Protein AF-A0AAW1ME87-F1 (afdb_monomer)

Structure (mmCIF, N/CA/C/O backbone):
data_AF-A0AAW1ME87-F1
#
_entry.id   AF-A0AAW1ME87-F1
#
loop_
_atom_site.group_PDB
_atom_site.id
_atom_site.type_symbol
_atom_site.label_atom_id
_atom_site.label_alt_id
_atom_site.label_comp_id
_atom_site.label_asym_id
_atom_site.label_entity_id
_atom_site.label_seq_id
_atom_site.pdbx_PDB_ins_code
_atom_site.Cartn_x
_atom_site.Cartn_y
_atom_site.Cartn_z
_atom_site.occupancy
_atom_site.B_iso_or_equiv
_atom_site.auth_seq_id
_atom_site.auth_comp_id
_atom_site.auth_asym_id
_atom_site.auth_atom_id
_atom_site.pdbx_PDB_model_num
ATOM 1 N N . MET A 1 1 ? 4.205 -12.247 28.365 1.00 27.19 1 MET A N 1
ATOM 2 C CA . MET A 1 1 ? 3.723 -10.852 28.309 1.00 27.19 1 MET A CA 1
ATOM 3 C C . MET A 1 1 ? 3.487 -10.535 26.846 1.00 27.19 1 MET A C 1
ATOM 5 O O . MET A 1 1 ? 4.443 -10.580 26.086 1.00 27.19 1 MET A O 1
ATOM 9 N N . THR A 1 2 ? 2.238 -10.353 26.420 1.00 34.59 2 THR A N 1
ATOM 10 C CA . THR A 1 2 ? 1.920 -9.947 25.042 1.00 34.59 2 THR A CA 1
ATOM 11 C C . THR A 1 2 ? 2.494 -8.556 24.817 1.00 34.59 2 THR A C 1
ATOM 13 O O . THR A 1 2 ? 2.040 -7.599 25.443 1.00 34.59 2 THR A O 1
ATOM 16 N N . THR A 1 3 ? 3.526 -8.448 23.985 1.00 46.66 3 THR A N 1
ATOM 17 C CA . THR A 1 3 ? 4.029 -7.165 23.497 1.00 46.66 3 THR A CA 1
ATOM 18 C C . THR A 1 3 ? 2.852 -6.401 22.892 1.00 46.66 3 THR A C 1
ATOM 20 O O . THR A 1 3 ? 2.146 -6.917 22.026 1.00 46.66 3 THR A O 1
ATOM 23 N N . GLN A 1 4 ? 2.567 -5.209 23.416 1.00 58.16 4 GLN A N 1
ATOM 24 C CA . GLN A 1 4 ? 1.472 -4.379 22.923 1.00 58.16 4 GLN A CA 1
ATOM 25 C C . GLN A 1 4 ? 1.786 -4.025 21.465 1.00 58.16 4 GLN A C 1
ATOM 27 O O . GLN A 1 4 ? 2.781 -3.355 21.188 1.00 58.16 4 GLN A O 1
ATOM 32 N N . ARG A 1 5 ? 1.001 -4.551 20.522 1.00 79.06 5 ARG A N 1
ATOM 33 C CA . ARG A 1 5 ? 1.222 -4.303 19.095 1.00 79.06 5 ARG A CA 1
ATOM 34 C C . ARG A 1 5 ? 0.774 -2.888 18.743 1.00 79.06 5 ARG A C 1
ATOM 36 O O . ARG A 1 5 ? -0.214 -2.401 19.288 1.00 79.06 5 ARG A O 1
ATOM 43 N N . GLU A 1 6 ? 1.511 -2.240 17.841 1.00 93.69 6 GLU A N 1
ATOM 44 C CA . GLU A 1 6 ? 1.238 -0.864 17.415 1.00 93.69 6 GLU A CA 1
ATOM 45 C C . GLU A 1 6 ? -0.184 -0.734 16.852 1.00 93.69 6 GLU A C 1
ATOM 47 O O . GLU A 1 6 ? -0.642 -1.574 16.069 1.00 93.69 6 GLU A O 1
ATOM 52 N N . ARG A 1 7 ? -0.872 0.340 17.247 1.00 97.69 7 ARG A N 1
ATOM 53 C CA . ARG A 1 7 ? -2.218 0.687 16.792 1.00 97.69 7 ARG A CA 1
ATOM 54 C C . ARG A 1 7 ? -2.229 2.085 16.199 1.00 97.69 7 ARG A C 1
ATOM 56 O O . ARG A 1 7 ? -1.532 2.973 16.679 1.00 97.69 7 ARG A O 1
ATOM 63 N N . THR A 1 8 ? -3.084 2.289 15.208 1.00 98.38 8 THR A N 1
ATOM 64 C CA . THR A 1 8 ? -3.363 3.600 14.621 1.00 98.38 8 THR A CA 1
ATOM 65 C C . THR A 1 8 ? -4.853 3.909 14.677 1.00 98.38 8 THR A C 1
ATOM 67 O O . THR A 1 8 ? -5.692 3.006 14.575 1.00 98.38 8 THR A O 1
ATOM 70 N N . PHE A 1 9 ? -5.184 5.189 14.834 1.00 98.69 9 PHE A N 1
ATOM 71 C CA . PHE A 1 9 ? -6.546 5.678 14.709 1.00 98.69 9 PHE A CA 1
ATOM 72 C C . PHE A 1 9 ? -6.789 6.146 13.275 1.00 98.69 9 PHE A C 1
ATOM 74 O O . PHE A 1 9 ? -6.066 6.993 12.751 1.00 98.69 9 PHE A O 1
ATOM 81 N N . ILE A 1 10 ? -7.828 5.601 12.645 1.00 98.75 10 ILE A N 1
ATOM 82 C CA . ILE A 1 10 ? -8.286 5.987 11.307 1.00 98.75 10 ILE A CA 1
ATOM 83 C C . ILE A 1 10 ? -9.737 6.427 11.421 1.00 98.75 10 ILE A C 1
ATOM 85 O O . ILE A 1 10 ? -10.530 5.771 12.086 1.00 98.75 10 ILE A O 1
ATOM 89 N N . MET A 1 11 ? -10.118 7.508 10.750 1.00 98.75 11 MET A N 1
ATOM 90 C CA . MET A 1 11 ? -11.504 7.969 10.765 1.00 98.75 11 MET A CA 1
ATOM 91 C C . MET A 1 11 ? -11.970 8.363 9.372 1.00 98.75 11 MET A C 1
ATOM 93 O O . MET A 1 11 ? -11.397 9.261 8.752 1.00 98.75 11 MET A O 1
ATOM 97 N N . VAL A 1 12 ? -13.044 7.727 8.900 1.00 98.75 12 VAL A N 1
ATOM 98 C CA . VAL A 1 12 ? -13.765 8.196 7.711 1.00 98.75 12 VAL A CA 1
ATOM 99 C C . VAL A 1 12 ? -14.536 9.454 8.093 1.00 98.75 12 VAL A C 1
ATOM 101 O O . VAL A 1 12 ? -15.347 9.432 9.019 1.00 98.75 12 VAL A O 1
ATOM 104 N N . LYS A 1 13 ? -14.245 10.553 7.400 1.00 98.62 13 LYS A N 1
ATOM 105 C CA . LYS A 1 13 ? -14.835 11.879 7.619 1.00 98.62 13 LYS A CA 1
ATOM 106 C C . LYS A 1 13 ? -16.254 11.960 7.027 1.00 98.62 13 LYS A C 1
ATOM 108 O O . LYS A 1 13 ? -16.627 11.074 6.251 1.00 98.62 13 LYS A O 1
ATOM 113 N N . PRO A 1 14 ? -17.039 13.016 7.328 1.00 98.75 14 PRO A N 1
ATOM 114 C CA . PRO A 1 14 ? -18.424 13.108 6.862 1.00 98.75 14 PRO A CA 1
ATOM 115 C C . PRO A 1 14 ? -18.580 13.005 5.343 1.00 98.75 14 PRO A C 1
ATOM 117 O O . PRO A 1 14 ? -19.479 12.331 4.856 1.00 98.75 14 PRO A O 1
ATOM 120 N N . ASP A 1 15 ? -17.672 13.606 4.575 1.00 98.38 15 ASP A N 1
ATOM 121 C CA . ASP A 1 15 ? -17.637 13.500 3.115 1.00 98.38 15 ASP A CA 1
ATOM 122 C C . ASP A 1 15 ? -17.363 12.073 2.621 1.00 98.38 15 ASP A C 1
ATOM 124 O O . ASP A 1 15 ? -17.982 11.637 1.653 1.00 98.38 15 ASP A O 1
ATOM 128 N N . GLY A 1 16 ? -16.478 11.325 3.284 1.00 98.50 16 GLY A N 1
ATOM 129 C CA . GLY A 1 16 ? -16.225 9.918 2.966 1.00 98.50 16 GLY A CA 1
ATOM 130 C C . GLY A 1 16 ? -17.453 9.037 3.205 1.00 98.50 16 GLY A C 1
ATOM 131 O O . GLY A 1 16 ? -17.767 8.175 2.381 1.00 98.50 16 GLY A O 1
ATOM 132 N N . VAL A 1 17 ? -18.189 9.294 4.290 1.00 98.50 17 VAL A N 1
ATOM 133 C CA . VAL A 1 17 ? -19.441 8.586 4.594 1.00 98.50 17 VAL A CA 1
ATOM 134 C C . VAL A 1 17 ? -20.533 8.934 3.584 1.00 98.50 17 VAL A C 1
ATOM 136 O O . VAL A 1 17 ? -21.120 8.031 2.994 1.00 98.50 17 VAL A O 1
ATOM 139 N N . GLN A 1 18 ? -20.774 10.224 3.336 1.00 97.94 18 GLN A N 1
ATOM 140 C CA . GLN A 1 18 ? -21.803 10.701 2.400 1.00 97.94 18 GLN A CA 1
ATOM 141 C C . GLN A 1 18 ? -21.585 10.191 0.968 1.00 97.94 18 GLN A C 1
ATOM 143 O O . GLN A 1 18 ? -22.534 10.027 0.208 1.00 97.94 18 GLN A O 1
ATOM 148 N N . ARG A 1 19 ? -20.332 9.907 0.599 1.00 98.19 19 ARG A N 1
ATOM 149 C CA . ARG A 1 19 ? -19.962 9.342 -0.706 1.00 98.19 19 ARG A CA 1
ATOM 150 C C . ARG A 1 19 ? -19.992 7.812 -0.760 1.00 98.19 19 ARG A C 1
ATOM 152 O O . ARG A 1 19 ? -19.638 7.250 -1.790 1.00 98.19 19 ARG A O 1
ATOM 159 N N . GLY A 1 20 ? -20.369 7.133 0.324 1.00 97.81 20 GLY A N 1
ATOM 160 C CA . GLY A 1 20 ? -20.443 5.670 0.370 1.00 97.81 20 GLY A CA 1
ATOM 161 C C . GLY A 1 20 ? -19.081 4.964 0.371 1.00 97.81 20 GLY A C 1
ATOM 162 O O . GLY A 1 20 ? -18.993 3.812 -0.037 1.00 97.81 20 GLY A O 1
ATOM 163 N N . LEU A 1 21 ? -18.009 5.625 0.828 1.00 98.31 21 LEU A N 1
ATOM 164 C CA . LEU A 1 21 ? -16.631 5.112 0.733 1.00 98.31 21 LEU A CA 1
ATOM 165 C C . LEU A 1 21 ? -16.153 4.346 1.977 1.00 98.31 21 LEU A C 1
ATOM 167 O O . LEU A 1 21 ? -14.986 3.969 2.059 1.00 98.31 21 LEU A O 1
ATOM 171 N N . VAL A 1 22 ? -17.034 4.098 2.951 1.00 98.69 22 VAL A N 1
ATOM 172 C CA . VAL A 1 22 ? -16.683 3.410 4.208 1.00 98.69 22 VAL A CA 1
ATOM 173 C C . VAL A 1 22 ? -16.121 2.013 3.940 1.00 98.69 22 VAL A C 1
ATOM 175 O O . VAL A 1 22 ? -15.030 1.693 4.409 1.00 98.69 22 VAL A O 1
ATOM 178 N N . GLY A 1 23 ? -16.837 1.205 3.153 1.00 97.88 23 GLY A N 1
ATOM 179 C CA . GLY A 1 23 ? -16.414 -0.157 2.823 1.00 97.88 23 GLY A CA 1
ATOM 180 C C . GLY A 1 23 ? -15.105 -0.191 2.035 1.00 97.88 23 GLY A C 1
ATOM 181 O O . GLY A 1 23 ? -14.251 -1.025 2.315 1.00 97.88 23 GLY A O 1
ATOM 182 N N . GLU A 1 24 ? -14.908 0.756 1.113 1.00 97.00 24 GLU A N 1
ATOM 183 C CA . GLU A 1 24 ? -13.670 0.855 0.334 1.00 97.00 24 GLU A CA 1
ATOM 184 C C . GLU A 1 24 ? -12.471 1.172 1.233 1.00 97.00 24 GLU A C 1
ATOM 186 O O . GLU A 1 24 ? -11.442 0.513 1.131 1.00 97.00 24 GLU A O 1
ATOM 191 N N . ILE A 1 25 ? -12.607 2.118 2.169 1.00 98.00 25 ILE A N 1
ATOM 192 C CA . ILE A 1 25 ? -11.527 2.456 3.107 1.00 98.00 25 ILE A CA 1
ATOM 193 C C . ILE A 1 25 ? -11.208 1.267 4.020 1.00 98.00 25 ILE A C 1
ATOM 195 O O . ILE A 1 25 ? -10.037 0.925 4.160 1.00 98.00 25 ILE A O 1
ATOM 199 N N . ILE A 1 26 ? -12.220 0.610 4.599 1.00 98.56 26 ILE A N 1
ATOM 200 C CA . ILE A 1 26 ? -12.025 -0.586 5.439 1.00 98.56 26 ILE A CA 1
ATOM 201 C C . ILE A 1 26 ? -11.283 -1.670 4.652 1.00 98.56 26 ILE A C 1
ATOM 203 O O . ILE A 1 26 ? -10.256 -2.171 5.112 1.00 98.56 26 ILE A O 1
ATOM 207 N N . LYS A 1 27 ? -11.737 -1.953 3.426 1.00 96.56 27 LYS A N 1
ATOM 208 C CA . LYS A 1 27 ? -11.145 -2.955 2.539 1.00 96.56 27 LYS A CA 1
ATOM 209 C C . LYS A 1 27 ? -9.647 -2.734 2.329 1.00 96.56 27 LYS A C 1
ATOM 211 O O . LYS A 1 27 ? -8.898 -3.706 2.386 1.00 96.56 27 LYS A O 1
ATOM 216 N N . ARG A 1 28 ? -9.179 -1.489 2.141 1.00 92.31 28 ARG A N 1
ATOM 217 C CA . ARG A 1 28 ? -7.737 -1.200 1.976 1.00 92.31 28 ARG A CA 1
ATOM 218 C C . ARG A 1 28 ? -6.923 -1.699 3.174 1.00 92.31 28 ARG A C 1
ATOM 220 O O . ARG A 1 28 ? -5.874 -2.312 2.984 1.00 92.31 28 ARG A O 1
ATOM 227 N N . PHE A 1 29 ? -7.392 -1.452 4.398 1.00 96.00 29 PHE A N 1
ATOM 228 C CA . PHE A 1 29 ? -6.698 -1.863 5.624 1.00 96.00 29 PHE A CA 1
ATOM 229 C C . PHE A 1 29 ? -6.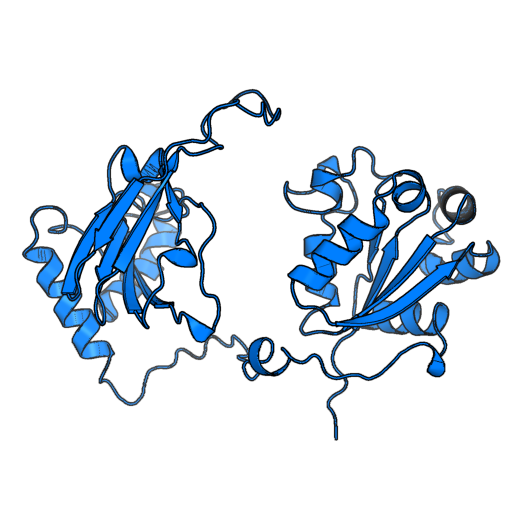808 -3.374 5.876 1.00 96.00 29 PHE A C 1
ATOM 231 O O . PHE A 1 29 ? -5.803 -4.000 6.222 1.00 96.00 29 PHE A O 1
ATOM 238 N N . GLU A 1 30 ? -7.975 -3.980 5.630 1.00 93.19 30 GLU A N 1
ATOM 239 C CA . GLU A 1 30 ? -8.161 -5.434 5.755 1.00 93.19 30 GLU A CA 1
ATOM 240 C C . GLU A 1 30 ? -7.286 -6.213 4.770 1.00 93.19 30 GLU A C 1
ATOM 242 O O . GLU A 1 30 ? -6.582 -7.140 5.174 1.00 93.19 30 GLU A O 1
ATOM 247 N N . GLN A 1 31 ? -7.281 -5.814 3.492 1.00 89.06 31 GLN A N 1
ATOM 248 C CA . GLN A 1 31 ? -6.478 -6.457 2.448 1.00 89.06 31 GLN A CA 1
ATOM 249 C C . GLN A 1 31 ? -4.978 -6.295 2.693 1.00 89.06 31 GLN A C 1
ATOM 251 O O . GLN A 1 31 ? -4.211 -7.207 2.390 1.00 89.06 31 GLN A O 1
ATOM 256 N N . LYS A 1 32 ? -4.551 -5.178 3.301 1.00 86.31 32 LYS A N 1
ATOM 257 C CA . LYS A 1 32 ? -3.158 -5.005 3.735 1.00 86.31 32 LYS A CA 1
ATOM 258 C C . LYS A 1 32 ? -2.763 -5.990 4.839 1.00 86.31 32 LYS A C 1
ATOM 260 O O . LYS A 1 32 ? -1.581 -6.266 5.017 1.00 86.31 32 LYS A O 1
ATOM 265 N N . GLY A 1 33 ? -3.743 -6.519 5.570 1.00 86.56 33 GLY A N 1
ATOM 266 C CA . GLY A 1 33 ? -3.551 -7.483 6.643 1.00 86.56 33 GLY A CA 1
ATOM 267 C C . GLY A 1 33 ? -3.633 -6.889 8.048 1.00 86.56 33 GLY A C 1
ATOM 268 O O . GLY A 1 33 ? -3.440 -7.638 9.010 1.00 86.56 33 GLY A O 1
ATOM 269 N N . PHE A 1 34 ? -3.964 -5.602 8.194 1.00 92.31 34 PHE A N 1
ATOM 270 C CA . PHE A 1 34 ? -4.185 -5.004 9.510 1.00 92.31 34 PHE A CA 1
ATOM 271 C C . PHE A 1 34 ? -5.384 -5.632 10.220 1.00 92.31 34 PHE A C 1
ATOM 273 O O . PHE A 1 34 ? -6.317 -6.143 9.598 1.00 92.31 34 PHE A O 1
ATOM 280 N N . LYS A 1 35 ? -5.340 -5.616 11.550 1.00 94.50 35 LYS A N 1
ATOM 281 C CA . LYS A 1 35 ? -6.388 -6.165 12.405 1.00 94.50 35 LYS A CA 1
ATOM 282 C C . LYS A 1 35 ? -7.302 -5.043 12.884 1.00 94.50 35 LYS A C 1
ATOM 284 O O . LYS A 1 35 ? -6.846 -4.153 13.595 1.00 94.50 35 LYS A O 1
ATOM 289 N N . LEU A 1 36 ? -8.583 -5.095 12.529 1.00 97.56 36 LEU A N 1
ATOM 290 C CA . LEU A 1 36 ? -9.581 -4.178 13.076 1.00 97.56 36 LEU A CA 1
ATOM 291 C C . LEU A 1 36 ? -9.868 -4.560 14.533 1.00 97.56 36 LEU A C 1
ATOM 293 O O . LEU A 1 36 ? -10.299 -5.682 14.799 1.00 97.56 36 LEU A O 1
ATOM 297 N N . VAL A 1 37 ? -9.613 -3.652 15.474 1.00 97.81 37 VAL A N 1
ATOM 298 C CA . VAL A 1 37 ? -9.810 -3.906 16.917 1.00 97.81 37 VAL A CA 1
ATOM 299 C C . VAL A 1 37 ? -10.876 -3.016 17.549 1.00 97.81 37 VAL A C 1
ATOM 301 O O . VAL A 1 37 ? -11.342 -3.326 18.639 1.00 97.81 37 VAL A O 1
ATOM 304 N N . ALA A 1 38 ? -11.299 -1.949 16.872 1.00 98.44 38 ALA A N 1
ATOM 305 C CA . ALA A 1 38 ? -12.477 -1.169 17.243 1.00 98.44 38 ALA A CA 1
ATOM 306 C C . ALA A 1 38 ? -13.048 -0.451 16.016 1.00 98.44 38 ALA A C 1
ATOM 308 O O . ALA A 1 38 ? -12.297 -0.014 15.141 1.00 98.44 38 ALA A O 1
ATOM 309 N N . LEU A 1 39 ? -14.369 -0.304 15.966 1.00 98.44 39 LEU A N 1
ATOM 310 C CA . LEU A 1 39 ? -15.089 0.457 14.947 1.00 98.44 39 LEU A CA 1
ATOM 311 C C . LEU A 1 39 ? -16.399 0.962 15.544 1.00 98.44 39 LEU A C 1
ATOM 313 O O . LEU A 1 39 ? -17.076 0.223 16.256 1.00 98.44 39 LEU A O 1
ATOM 317 N N . LYS A 1 40 ? -16.788 2.196 15.220 1.00 98.19 40 LYS A N 1
ATOM 318 C CA . LYS A 1 40 ? -18.150 2.678 15.481 1.00 98.19 40 LYS A CA 1
ATOM 319 C C . LYS A 1 40 ? -18.630 3.650 14.419 1.00 98.19 40 LYS A C 1
ATOM 321 O O . LYS A 1 40 ? -17.832 4.242 13.704 1.00 98.19 40 LYS A O 1
ATOM 326 N N . PHE A 1 41 ? -19.945 3.815 14.332 1.00 98.50 41 PHE A N 1
ATOM 327 C CA . PHE A 1 41 ? -20.591 4.814 13.489 1.00 98.50 41 PHE A CA 1
ATOM 328 C C . PHE A 1 41 ? -21.230 5.862 14.389 1.00 98.50 41 PHE A C 1
ATOM 330 O O . PHE A 1 41 ? -22.119 5.535 15.174 1.00 98.50 41 PHE A O 1
ATOM 337 N N . VAL A 1 42 ? -20.732 7.097 14.344 1.00 97.75 42 VAL A N 1
ATOM 338 C CA . VAL A 1 42 ? -21.125 8.132 15.309 1.00 97.75 42 VAL A CA 1
ATOM 339 C C . VAL A 1 42 ? -21.270 9.486 14.644 1.00 97.75 42 VAL A C 1
ATOM 341 O O . VAL A 1 42 ? -20.535 9.816 13.718 1.00 97.75 42 VAL A O 1
ATOM 344 N N . TRP A 1 43 ? -22.188 10.295 15.161 1.00 98.25 43 TRP A N 1
ATOM 345 C CA . TRP A 1 43 ? -22.250 11.721 14.867 1.00 98.25 43 TRP A CA 1
ATOM 346 C C . TRP A 1 43 ? -21.545 12.475 16.005 1.00 98.25 43 TRP A C 1
ATOM 348 O O . TRP A 1 43 ? -22.069 12.507 17.119 1.00 98.25 43 TRP A O 1
ATOM 358 N N . PRO A 1 44 ? -20.329 13.008 15.791 1.00 97.25 44 PRO A N 1
ATOM 359 C CA . PRO A 1 44 ? -19.516 13.559 16.868 1.00 97.25 44 PRO A CA 1
ATOM 360 C C . PRO A 1 44 ? -20.010 14.950 17.280 1.00 97.25 44 PRO A C 1
ATOM 362 O O . PRO A 1 44 ? -20.435 15.744 16.440 1.00 97.25 44 PRO A O 1
ATOM 365 N N . THR A 1 45 ? -19.911 15.266 18.572 1.00 97.50 45 THR A N 1
ATOM 366 C CA . THR A 1 45 ? -20.178 16.620 19.070 1.00 97.50 45 THR A CA 1
ATOM 367 C C . THR A 1 45 ? -19.030 17.562 18.710 1.00 97.50 45 THR A C 1
ATOM 369 O O . THR A 1 45 ? -17.878 17.141 18.565 1.00 97.50 45 THR A O 1
ATOM 372 N N . GLU A 1 46 ? -19.318 18.861 18.605 1.00 96.81 46 GLU A N 1
ATOM 373 C CA . GLU A 1 46 ? -18.273 19.867 18.373 1.00 96.81 46 GLU A CA 1
ATOM 374 C C . GLU A 1 46 ? -17.229 19.875 19.495 1.00 96.81 46 GLU A C 1
ATOM 376 O O . GLU A 1 46 ? -16.041 19.992 19.216 1.00 96.81 46 GLU A O 1
ATOM 381 N N . GLU A 1 47 ? -17.644 19.653 20.743 1.00 97.25 47 GLU A N 1
ATOM 382 C CA . GLU A 1 47 ? -16.753 19.551 21.906 1.00 97.25 47 GLU A CA 1
ATOM 383 C C . GLU A 1 47 ? -15.725 18.417 21.759 1.00 97.25 47 GLU A C 1
ATOM 385 O O . GLU A 1 47 ? -14.541 18.597 22.056 1.00 97.25 47 GLU A O 1
ATOM 390 N N . LEU A 1 48 ? -16.153 17.244 21.274 1.00 97.38 48 LEU A N 1
ATOM 391 C CA . LEU A 1 48 ? -15.252 16.119 21.014 1.00 97.38 48 LEU A CA 1
ATOM 392 C C . LEU A 1 48 ? -14.265 16.455 19.888 1.00 97.38 48 LEU A C 1
ATOM 394 O O . LEU A 1 48 ? -13.070 16.184 20.003 1.00 97.38 48 LEU A O 1
ATOM 398 N N . LEU A 1 49 ? -14.749 17.089 18.819 1.00 97.75 49 LEU A N 1
ATOM 399 C CA . LEU A 1 49 ? -13.923 17.490 17.678 1.00 97.75 49 LEU A CA 1
ATOM 400 C C . LEU A 1 49 ? -12.922 18.591 18.034 1.00 97.75 49 LEU A C 1
ATOM 402 O O . LEU A 1 49 ? -11.794 18.565 17.547 1.00 97.75 49 LEU A O 1
ATOM 406 N N . GLN A 1 50 ? -13.293 19.525 18.909 1.00 97.38 50 GLN A N 1
ATOM 407 C CA . GLN A 1 50 ? -12.386 20.542 19.435 1.00 97.38 50 GLN A CA 1
ATOM 408 C C . GLN A 1 50 ? -11.248 19.911 20.240 1.00 97.38 50 GLN A C 1
ATOM 410 O O . GLN A 1 50 ? -10.101 20.323 20.085 1.00 97.38 50 GLN A O 1
ATOM 415 N N . LYS A 1 51 ? -11.537 18.879 21.048 1.00 97.38 51 LYS A N 1
ATOM 416 C CA . LYS A 1 51 ? -10.500 18.101 21.748 1.00 97.38 51 LYS A CA 1
ATOM 417 C C . LYS A 1 51 ? -9.612 17.330 20.773 1.00 97.38 51 LYS A C 1
ATOM 419 O O . LYS A 1 51 ? -8.398 17.309 20.952 1.00 97.38 51 LYS A O 1
ATOM 424 N N . HIS A 1 52 ? -10.199 16.728 19.738 1.00 97.06 52 HIS A N 1
ATOM 425 C CA . HIS A 1 52 ? -9.453 15.987 18.721 1.00 97.06 52 HIS A CA 1
ATOM 426 C C . HIS A 1 52 ? -8.504 16.899 17.927 1.00 97.06 52 HIS A C 1
ATOM 428 O O . HIS A 1 52 ? -7.344 16.556 17.737 1.00 97.06 52 HIS A O 1
ATOM 434 N N . TYR A 1 53 ? -8.958 18.093 17.535 1.00 95.38 53 TYR A N 1
ATOM 435 C CA . TYR A 1 53 ? -8.165 19.077 16.791 1.00 95.38 53 TYR A CA 1
ATOM 436 C C . TYR A 1 53 ? -7.533 20.160 17.678 1.00 95.38 53 TYR A C 1
ATOM 438 O O . TYR A 1 53 ? -7.222 21.243 17.181 1.00 95.38 53 TYR A O 1
ATOM 446 N N . ALA A 1 54 ? -7.328 19.902 18.974 1.00 94.88 54 ALA A N 1
ATOM 447 C CA . ALA A 1 54 ? -6.838 20.906 19.924 1.00 94.88 54 ALA A CA 1
ATOM 448 C C . ALA A 1 54 ?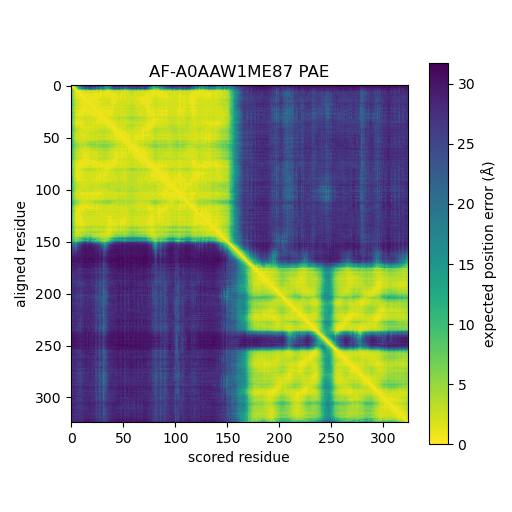 -5.514 21.557 19.478 1.00 94.88 54 ALA A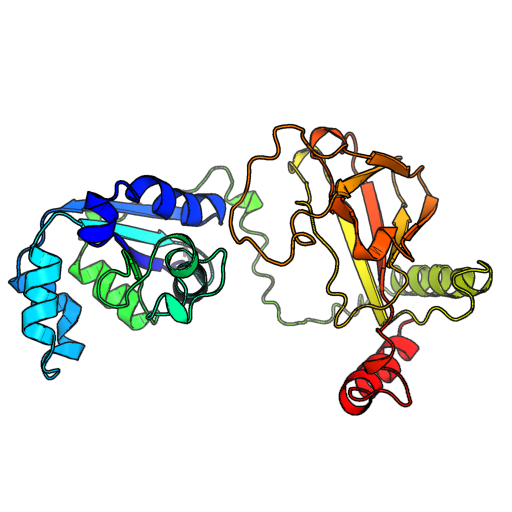 C 1
ATOM 450 O O . ALA A 1 54 ? -5.328 22.766 19.630 1.00 94.88 54 ALA A O 1
ATOM 451 N N . ASP A 1 55 ? -4.646 20.778 18.831 1.00 92.12 55 ASP A N 1
ATOM 452 C CA . ASP A 1 55 ? -3.342 21.220 18.321 1.00 92.12 55 ASP A CA 1
ATOM 453 C C . ASP A 1 55 ? -3.471 22.229 17.151 1.00 92.12 55 ASP A C 1
ATOM 455 O O . ASP A 1 55 ? -2.527 22.945 16.816 1.00 92.12 55 ASP A O 1
ATOM 459 N N . LEU A 1 56 ? -4.663 22.341 16.551 1.00 92.69 56 LEU A N 1
ATOM 460 C CA . LEU A 1 56 ? -5.001 23.281 15.478 1.00 92.69 56 LEU A CA 1
ATOM 461 C C . LEU A 1 56 ? -5.839 24.474 15.959 1.00 92.69 56 LEU A C 1
ATOM 463 O O . LEU A 1 56 ? -6.193 25.315 15.137 1.00 92.69 56 LEU A O 1
ATOM 467 N N . SER A 1 57 ? -6.142 24.581 17.256 1.00 94.06 57 SER A N 1
ATOM 468 C CA . SER A 1 57 ? -7.043 25.602 17.827 1.00 94.06 57 SER A CA 1
ATOM 469 C C . SER A 1 57 ? -6.650 27.052 17.517 1.00 94.06 57 SER A C 1
ATOM 471 O O . SER A 1 57 ? -7.511 27.923 17.429 1.00 94.06 57 SER A O 1
ATOM 473 N N . THR A 1 58 ? -5.361 27.315 17.293 1.00 94.75 58 THR A N 1
ATOM 474 C CA . THR A 1 58 ? -4.829 28.644 16.948 1.00 94.75 58 THR A CA 1
ATOM 475 C C . THR A 1 58 ? -4.897 28.965 15.453 1.00 94.75 58 THR A C 1
ATOM 477 O O . THR A 1 58 ? -4.581 30.082 15.041 1.00 94.75 58 THR A O 1
ATOM 480 N N . LYS A 1 59 ? -5.276 28.001 14.604 1.00 94.88 59 LYS A N 1
ATOM 481 C CA . LYS A 1 59 ? -5.319 28.179 13.150 1.00 94.88 59 LYS A CA 1
ATOM 482 C C . LYS A 1 59 ? -6.627 28.855 12.722 1.00 94.88 59 LYS A C 1
ATOM 484 O O . LYS A 1 59 ? -7.695 28.474 13.196 1.00 94.88 59 LYS A O 1
ATOM 489 N N . PRO A 1 60 ? -6.593 29.780 11.743 1.00 94.69 60 PRO A N 1
ATOM 490 C CA . PRO A 1 60 ? -7.779 30.539 11.327 1.00 94.69 60 PRO A CA 1
ATOM 491 C C . PRO A 1 60 ? -8.898 29.658 10.747 1.00 94.69 60 PRO A C 1
ATOM 493 O O . PRO A 1 60 ? -10.067 30.025 10.794 1.00 94.69 60 PRO A O 1
ATOM 496 N N . PHE A 1 61 ? -8.559 28.477 10.222 1.00 92.75 61 PHE A N 1
ATOM 497 C CA . PHE A 1 61 ? -9.523 27.526 9.668 1.00 92.75 61 PHE A CA 1
ATOM 498 C C . PHE A 1 61 ? -10.153 26.589 10.714 1.00 92.75 61 PHE A C 1
ATOM 500 O O . PHE A 1 61 ? -11.038 25.811 10.360 1.00 92.75 61 PHE A O 1
ATOM 507 N N . PHE A 1 62 ? -9.727 26.632 11.982 1.00 95.81 62 PHE A N 1
ATOM 508 C CA . PHE A 1 62 ? -10.193 25.711 13.025 1.00 95.81 62 PHE A CA 1
ATOM 509 C C . PHE A 1 62 ? -11.718 25.720 13.238 1.00 95.81 62 PHE A C 1
ATOM 511 O O . PHE A 1 62 ? -12.306 24.636 13.219 1.00 95.81 62 PHE A O 1
ATOM 518 N N . PRO A 1 63 ? -12.407 26.880 13.328 1.00 96.06 63 PRO A N 1
ATOM 519 C CA . PRO A 1 63 ? -13.868 26.893 13.450 1.00 96.06 63 PRO A CA 1
ATOM 520 C C . PRO A 1 63 ? -14.564 26.224 12.257 1.00 96.06 63 PRO A C 1
ATOM 522 O O . PRO A 1 63 ? -15.531 25.482 12.422 1.00 96.06 63 PRO A O 1
ATOM 525 N N . GLY A 1 64 ? -14.036 26.439 11.047 1.00 96.00 64 GLY A N 1
ATOM 526 C CA . GLY A 1 64 ? -14.541 25.808 9.828 1.00 96.00 64 GLY A CA 1
ATOM 527 C C . GLY A 1 64 ? -14.318 24.296 9.809 1.00 96.00 64 GLY A C 1
ATOM 528 O O . GLY A 1 64 ? -15.202 23.561 9.376 1.00 96.00 64 GLY A O 1
ATOM 529 N N . LEU A 1 65 ? -13.174 23.826 10.316 1.00 95.31 65 LEU A N 1
ATOM 530 C CA . LEU A 1 65 ? -12.852 22.403 10.435 1.00 95.31 65 LEU A CA 1
ATOM 531 C C . LEU A 1 65 ? -13.797 21.686 11.405 1.00 95.31 65 LEU A C 1
ATOM 533 O O . LEU A 1 65 ? -14.324 20.632 11.056 1.00 95.31 65 LEU A O 1
ATOM 537 N N . VAL A 1 66 ? -14.038 22.261 12.588 1.00 97.38 66 VAL A N 1
ATOM 538 C CA . VAL A 1 66 ? -14.954 21.683 13.585 1.00 97.38 66 VAL A CA 1
ATOM 539 C C . VAL A 1 66 ? -16.371 21.613 13.022 1.00 97.38 66 VAL A C 1
ATOM 541 O O . VAL A 1 66 ? -16.952 20.532 13.005 1.00 97.38 66 VAL A O 1
ATOM 544 N N . LYS A 1 67 ? -16.876 22.719 12.458 1.00 96.69 67 LYS A N 1
ATOM 545 C CA . LYS A 1 67 ? -18.207 22.774 11.832 1.00 96.69 67 LYS A CA 1
ATOM 546 C C . LYS A 1 67 ? -18.356 21.785 10.674 1.00 96.69 67 LYS A C 1
ATOM 548 O O . LYS A 1 67 ? -19.410 21.195 10.464 1.00 96.69 67 LYS A O 1
ATOM 553 N N . TYR A 1 68 ? -17.301 21.617 9.884 1.00 97.19 68 TYR A N 1
ATOM 554 C CA . TYR A 1 68 ? -17.278 20.637 8.809 1.00 97.19 68 TYR A CA 1
ATOM 555 C C . TYR A 1 68 ? -17.354 19.206 9.352 1.00 97.19 68 TYR A C 1
ATOM 557 O O . TYR A 1 68 ? -18.161 18.408 8.881 1.00 97.19 68 TYR A O 1
ATOM 565 N N . MET A 1 69 ? -16.545 18.880 10.355 1.00 97.81 69 MET A N 1
ATOM 566 C CA . MET A 1 69 ? -16.494 17.537 10.926 1.00 97.81 69 MET A CA 1
ATOM 567 C C . MET A 1 69 ? -17.748 17.181 11.737 1.00 97.81 69 MET A C 1
ATOM 569 O O . MET A 1 69 ? -18.072 16.001 11.832 1.00 97.81 69 MET A O 1
ATOM 573 N N . SER A 1 70 ? -18.480 18.172 12.262 1.00 97.25 70 SER A N 1
ATOM 574 C CA . SER A 1 70 ? -19.785 17.988 12.917 1.00 97.25 70 SER A CA 1
ATOM 575 C C . SER A 1 70 ? -20.969 17.966 11.939 1.00 97.25 70 SER A C 1
ATOM 577 O O . SER A 1 70 ? -22.100 17.716 12.354 1.00 97.25 70 SER A O 1
ATOM 579 N N . SER A 1 71 ? -20.743 18.190 10.637 1.00 97.81 71 SER A N 1
ATOM 580 C CA . SER A 1 71 ? -21.823 18.282 9.637 1.00 97.81 71 SER A CA 1
ATOM 581 C C . SER A 1 71 ? -22.476 16.945 9.264 1.00 97.81 71 SER A C 1
ATOM 583 O O . SER A 1 71 ? -23.498 16.931 8.580 1.00 97.81 71 SER A O 1
ATOM 585 N N . GLY A 1 72 ? -21.909 15.819 9.699 1.00 97.81 72 GLY A N 1
ATOM 586 C CA . GLY A 1 72 ? -22.433 14.493 9.402 1.00 97.81 72 GLY A CA 1
ATOM 587 C C . GLY A 1 72 ? -21.756 13.391 10.217 1.00 97.81 72 GLY A C 1
ATOM 588 O O . GLY A 1 72 ? -20.842 13.667 10.998 1.00 97.81 72 GLY A O 1
ATOM 589 N N . PRO A 1 73 ? -22.194 12.136 10.038 1.00 98.56 73 PRO A N 1
ATOM 590 C CA . PRO A 1 73 ? -21.617 11.002 10.741 1.00 98.56 73 PRO A CA 1
ATOM 591 C C . PRO A 1 73 ? -20.194 10.692 10.263 1.00 98.56 73 PRO A C 1
ATOM 593 O O . PRO A 1 73 ? -19.833 10.930 9.111 1.00 98.56 73 PRO A O 1
ATOM 596 N N . VAL A 1 74 ? -19.403 10.100 11.153 1.00 98.75 74 VAL A N 1
ATOM 597 C CA . VAL A 1 74 ? -18.051 9.600 10.895 1.00 98.75 74 VAL A CA 1
ATOM 598 C C . VAL A 1 74 ? -17.949 8.118 11.247 1.00 98.75 74 VAL A C 1
ATOM 600 O O . VAL A 1 74 ? -18.777 7.577 11.987 1.00 98.75 74 VAL A O 1
ATOM 603 N N . VAL A 1 75 ? -16.893 7.471 10.754 1.00 98.81 75 VAL A N 1
ATOM 604 C CA . VAL A 1 75 ? -16.536 6.094 11.132 1.00 98.81 75 VAL A CA 1
ATOM 605 C C . VAL A 1 75 ? -15.134 6.091 11.739 1.00 98.81 75 VAL A C 1
ATOM 607 O O . VAL A 1 75 ? -14.157 5.945 10.999 1.00 98.81 75 VAL A O 1
ATOM 610 N N . PRO A 1 76 ? -14.996 6.304 13.059 1.00 98.69 76 PRO A N 1
ATOM 611 C CA . PRO A 1 76 ? -13.748 6.086 13.773 1.00 98.69 76 PRO A CA 1
ATOM 612 C C . PRO A 1 76 ? -13.432 4.589 13.837 1.00 98.69 76 PRO A C 1
ATOM 614 O O . PRO A 1 76 ? -14.323 3.760 14.043 1.00 98.69 76 PRO A O 1
ATOM 617 N N . MET A 1 77 ? -12.160 4.248 13.679 1.00 98.81 77 MET A N 1
ATOM 618 C CA . MET A 1 77 ? -11.643 2.884 13.650 1.00 98.81 77 MET A CA 1
ATOM 619 C C . MET A 1 77 ? -10.278 2.819 14.328 1.00 98.81 77 MET A C 1
ATOM 621 O O . MET A 1 77 ? -9.503 3.777 14.286 1.00 98.81 77 MET A O 1
ATOM 625 N N . VAL A 1 78 ? -9.965 1.654 14.888 1.00 98.69 78 VAL A N 1
ATOM 626 C CA . VAL A 1 78 ? -8.636 1.334 15.413 1.00 98.69 78 VAL A CA 1
ATOM 627 C C . VAL A 1 78 ? -8.105 0.109 14.688 1.00 98.69 78 VAL A C 1
ATOM 629 O O . VAL A 1 78 ? -8.714 -0.964 14.728 1.00 98.69 78 VAL A O 1
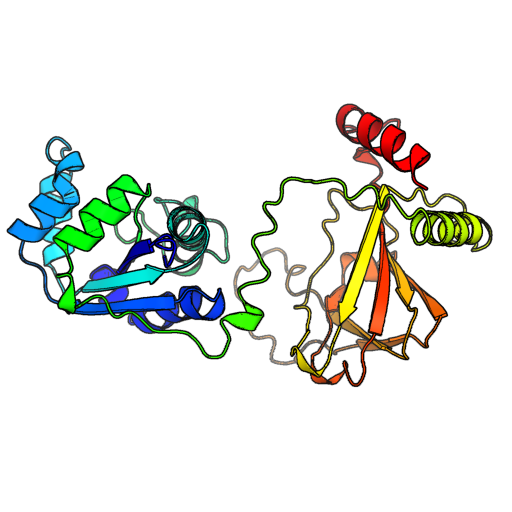ATOM 632 N N . TRP A 1 79 ? -6.957 0.284 14.041 1.00 98.25 79 TRP A N 1
ATOM 633 C CA . TRP A 1 79 ? -6.258 -0.766 13.308 1.00 98.25 79 TRP A CA 1
ATOM 634 C C . TRP A 1 79 ? -4.966 -1.127 14.028 1.00 98.25 79 TRP A C 1
ATOM 636 O O . TRP A 1 79 ? -4.191 -0.247 14.386 1.00 98.25 79 TRP A O 1
ATOM 646 N N . GLU A 1 80 ? -4.736 -2.419 14.234 1.00 96.00 80 GLU A N 1
ATOM 647 C CA . GLU A 1 80 ? -3.556 -2.971 14.896 1.00 96.00 80 GLU A CA 1
ATOM 648 C C . GLU A 1 80 ? -2.667 -3.713 13.889 1.00 96.00 80 GLU A C 1
ATOM 650 O O . GLU A 1 80 ? -3.152 -4.485 13.054 1.00 96.00 80 GLU A O 1
ATOM 655 N N . GLY A 1 81 ? -1.356 -3.502 13.982 1.00 90.94 81 GLY A N 1
ATOM 656 C CA . GLY A 1 81 ? -0.350 -4.220 13.204 1.00 90.94 81 GLY A CA 1
ATOM 657 C C . GLY A 1 81 ? 0.995 -3.500 13.155 1.00 90.94 81 GLY A C 1
ATOM 658 O O . GLY A 1 81 ? 1.127 -2.360 13.597 1.00 90.94 81 GLY A O 1
ATOM 659 N N . LEU A 1 82 ? 2.003 -4.180 12.605 1.00 86.56 82 LEU A N 1
ATOM 660 C CA . LEU A 1 82 ? 3.369 -3.664 12.505 1.00 86.56 82 LEU A CA 1
ATOM 661 C C . LEU A 1 82 ? 3.417 -2.377 11.667 1.00 86.56 82 LEU A C 1
ATOM 663 O O . LEU A 1 82 ? 2.960 -2.376 10.523 1.00 86.56 82 LEU A O 1
ATOM 667 N N . ASN A 1 83 ? 4.005 -1.311 12.223 1.00 89.50 83 ASN A N 1
ATOM 668 C CA . ASN A 1 83 ? 4.111 0.008 11.587 1.00 89.50 83 ASN A CA 1
ATOM 669 C C . ASN A 1 83 ? 2.758 0.562 11.093 1.00 89.50 83 ASN A C 1
ATOM 671 O O . ASN A 1 83 ? 2.712 1.293 10.097 1.00 89.50 83 ASN A O 1
ATOM 675 N N . SER A 1 84 ? 1.647 0.191 11.740 1.00 93.62 84 SER A N 1
ATOM 676 C CA . SER A 1 84 ? 0.294 0.566 11.321 1.00 93.62 84 SER A CA 1
ATOM 677 C C . SER A 1 84 ? 0.095 2.077 11.189 1.00 93.62 84 SER A C 1
ATOM 679 O O . SER A 1 84 ? -0.580 2.504 10.252 1.00 93.62 84 SER A O 1
ATOM 681 N N . VAL A 1 85 ? 0.735 2.901 12.025 1.00 94.81 85 VAL A N 1
ATOM 682 C CA . VAL A 1 85 ? 0.663 4.367 11.927 1.00 94.81 85 VAL A CA 1
ATOM 683 C C . VAL A 1 85 ? 1.320 4.851 10.635 1.00 94.81 85 VAL A C 1
ATOM 685 O O . VAL A 1 85 ? 0.685 5.507 9.802 1.00 94.81 85 VAL A O 1
ATOM 688 N N . LYS A 1 86 ? 2.591 4.488 10.426 1.00 92.25 86 LYS A N 1
ATOM 689 C CA . LYS A 1 86 ? 3.364 4.924 9.254 1.00 92.25 86 LYS A CA 1
ATOM 690 C C . LYS A 1 86 ? 2.758 4.386 7.959 1.00 92.25 86 LYS A C 1
ATOM 692 O O . LYS A 1 86 ? 2.554 5.138 7.008 1.00 92.25 86 LYS A O 1
ATOM 697 N N . THR A 1 87 ? 2.462 3.092 7.907 1.00 88.69 87 THR A N 1
ATOM 698 C CA . THR A 1 87 ? 1.891 2.448 6.721 1.00 88.69 87 THR A CA 1
ATOM 699 C C . THR A 1 87 ? 0.471 2.933 6.452 1.00 88.69 87 THR A C 1
ATOM 701 O O . THR A 1 87 ? 0.142 3.189 5.295 1.00 88.69 87 THR A O 1
ATOM 704 N N . GLY A 1 88 ? -0.340 3.149 7.493 1.00 94.19 88 GLY A N 1
ATOM 705 C CA . GLY A 1 88 ? -1.657 3.768 7.368 1.00 94.19 88 GLY A CA 1
ATOM 706 C C . GLY A 1 88 ? -1.563 5.125 6.674 1.00 94.19 88 GLY A C 1
ATOM 707 O O . GLY A 1 88 ? -2.219 5.337 5.658 1.00 94.19 88 GLY A O 1
ATOM 708 N N . ARG A 1 89 ? -0.664 6.008 7.129 1.00 96.06 89 ARG A N 1
ATOM 709 C CA . ARG A 1 89 ? -0.407 7.319 6.503 1.00 96.06 89 ARG A CA 1
ATOM 710 C C . ARG A 1 89 ? -0.004 7.227 5.032 1.00 96.06 89 ARG A C 1
ATOM 712 O O . ARG A 1 89 ? -0.503 8.016 4.232 1.00 96.06 89 ARG A O 1
ATOM 719 N N . VAL A 1 90 ? 0.860 6.277 4.674 1.00 94.00 90 VAL A N 1
ATOM 720 C CA . VAL A 1 90 ? 1.247 6.036 3.273 1.00 94.00 90 VAL A CA 1
ATOM 721 C C . VAL A 1 90 ? 0.034 5.620 2.440 1.00 94.00 90 VAL A C 1
ATOM 723 O O . VAL A 1 90 ? -0.183 6.172 1.366 1.00 94.00 90 VAL A O 1
ATOM 726 N N . MET A 1 91 ? -0.799 4.710 2.952 1.00 96.81 91 MET A N 1
ATOM 727 C CA . MET A 1 91 ? -2.015 4.261 2.265 1.00 96.81 91 MET A CA 1
ATOM 728 C C . MET A 1 91 ? -3.055 5.374 2.102 1.00 96.81 91 MET A C 1
ATOM 730 O O . MET A 1 91 ? -3.759 5.410 1.092 1.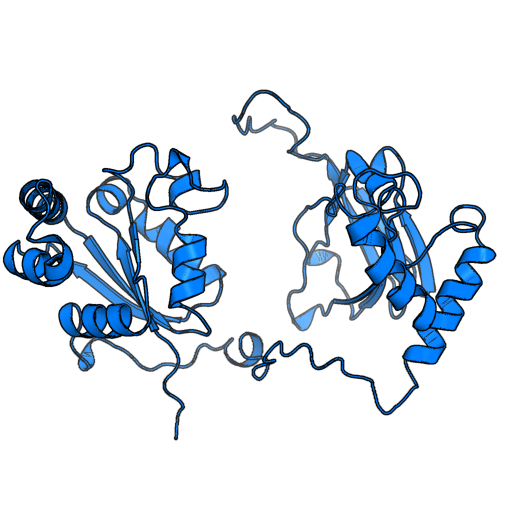00 96.81 91 MET A O 1
ATOM 734 N N . LEU A 1 92 ? -3.157 6.292 3.070 1.00 97.31 92 LEU A N 1
ATOM 735 C CA . LEU A 1 92 ? -4.056 7.440 2.951 1.00 97.31 92 LEU A CA 1
ATOM 736 C C . LEU A 1 92 ? -3.639 8.377 1.808 1.00 97.31 92 LEU A C 1
ATOM 738 O O . LEU A 1 92 ? -4.509 8.950 1.157 1.00 97.31 92 LEU A O 1
ATOM 742 N N . GLY A 1 93 ? -2.336 8.535 1.566 1.00 94.56 93 GLY A N 1
ATOM 743 C CA . GLY A 1 93 ? -1.784 9.536 0.650 1.00 94.56 93 GLY A CA 1
ATOM 744 C C . GLY A 1 93 ? -1.542 10.893 1.320 1.00 94.56 93 GLY A C 1
ATOM 745 O O . GLY A 1 93 ? -1.814 11.092 2.511 1.00 94.56 93 GLY A O 1
ATOM 746 N N . ALA A 1 94 ? -1.013 11.850 0.556 1.00 92.44 94 ALA A N 1
ATOM 747 C CA . ALA A 1 94 ? -0.715 13.198 1.040 1.00 92.44 94 ALA A CA 1
ATOM 748 C C . ALA A 1 94 ? -1.979 13.913 1.557 1.00 92.44 94 ALA A C 1
ATOM 750 O O . ALA A 1 94 ? -3.106 13.566 1.214 1.00 92.44 94 ALA A O 1
ATOM 751 N N . THR A 1 95 ? -1.824 14.915 2.430 1.00 92.50 95 THR A N 1
ATOM 752 C CA . THR A 1 95 ? -2.981 15.661 2.970 1.00 92.50 95 THR A CA 1
ATOM 753 C C . THR A 1 95 ? -3.766 16.363 1.863 1.00 92.50 95 THR A C 1
ATOM 755 O O . THR A 1 95 ? -5.000 16.373 1.904 1.00 92.50 95 THR A O 1
ATOM 758 N N . ASN A 1 96 ? -3.050 16.915 0.883 1.00 94.00 96 ASN A N 1
ATOM 759 C CA . ASN A 1 96 ? -3.610 17.453 -0.345 1.00 94.00 96 ASN A CA 1
ATOM 760 C C . ASN A 1 96 ? -3.749 16.323 -1.386 1.00 94.00 96 ASN A C 1
ATOM 762 O O . ASN A 1 96 ? -2.738 15.723 -1.758 1.00 94.00 96 ASN A O 1
ATOM 766 N N . PRO A 1 97 ? -4.967 16.018 -1.865 1.00 91.38 97 PRO A N 1
ATOM 767 C CA . PRO A 1 97 ? -5.184 14.978 -2.869 1.00 91.38 97 PRO A CA 1
ATOM 768 C C . PRO A 1 97 ? -4.385 15.173 -4.158 1.00 91.38 97 PRO A C 1
ATOM 770 O O . PRO A 1 97 ? -3.910 14.192 -4.713 1.00 91.38 97 PRO A O 1
ATOM 773 N N . ALA A 1 98 ? -4.165 16.421 -4.587 1.00 89.94 98 ALA A N 1
ATOM 774 C CA . ALA A 1 98 ? -3.384 16.717 -5.791 1.00 89.94 98 ALA A CA 1
ATOM 775 C C . ALA A 1 98 ? -1.916 16.258 -5.697 1.00 89.94 98 ALA A C 1
ATOM 777 O O . ALA A 1 98 ? -1.297 15.982 -6.718 1.00 89.94 98 ALA A O 1
ATOM 778 N N . ASP A 1 99 ? -1.388 16.135 -4.475 1.00 92.19 99 ASP A N 1
ATOM 779 C CA . ASP A 1 99 ? -0.026 15.666 -4.202 1.00 92.19 99 ASP A CA 1
ATOM 780 C C . ASP A 1 99 ? 0.005 14.168 -3.834 1.00 92.19 99 ASP A C 1
ATOM 782 O O . ASP A 1 99 ? 1.034 13.634 -3.416 1.00 92.19 99 ASP A O 1
ATOM 786 N N . SER A 1 100 ? -1.138 13.479 -3.907 1.00 80.19 100 SER A N 1
ATOM 787 C CA . SER A 1 100 ? -1.252 12.063 -3.563 1.00 80.19 100 SER A CA 1
ATOM 788 C C . SER A 1 100 ? -0.991 11.185 -4.783 1.00 80.19 100 SER A C 1
ATOM 790 O O . SER A 1 100 ? -1.549 11.408 -5.853 1.00 80.19 100 SER A O 1
ATOM 792 N N . ALA A 1 101 ? -0.170 10.148 -4.615 1.00 81.56 101 ALA A N 1
ATOM 793 C CA . ALA A 1 101 ? 0.093 9.192 -5.683 1.00 81.56 101 ALA A CA 1
ATOM 794 C C . ALA A 1 101 ? -1.165 8.358 -6.018 1.00 81.56 101 ALA A C 1
ATOM 796 O O . ALA A 1 101 ? -1.922 8.012 -5.097 1.00 81.56 101 ALA A O 1
ATOM 797 N N . PRO A 1 102 ? -1.373 7.980 -7.295 1.00 83.12 102 PRO A N 1
ATOM 798 C CA . PRO A 1 102 ? -2.376 6.985 -7.671 1.00 83.12 102 PRO A CA 1
ATOM 799 C C . PRO A 1 102 ? -2.215 5.685 -6.867 1.00 83.12 102 PRO A C 1
ATOM 801 O O . PRO A 1 102 ? -1.094 5.263 -6.579 1.00 83.12 102 PRO A O 1
ATOM 804 N N . GLY A 1 103 ? -3.327 5.064 -6.476 1.00 82.88 103 GLY A N 1
ATOM 805 C CA . GLY A 1 103 ? -3.388 3.891 -5.597 1.00 82.88 103 GLY A CA 1
ATOM 806 C C . GLY A 1 103 ? -3.508 4.221 -4.103 1.00 82.88 103 GLY A C 1
ATOM 807 O O . GLY A 1 103 ? -3.862 3.354 -3.297 1.00 82.88 103 GLY A O 1
ATOM 808 N N . THR A 1 104 ? -3.246 5.470 -3.703 1.00 90.31 104 THR A N 1
ATOM 809 C CA . THR A 1 104 ? -3.548 5.939 -2.341 1.00 90.31 104 THR A CA 1
ATOM 810 C C . THR A 1 104 ? -5.016 6.332 -2.221 1.00 90.31 104 THR A C 1
ATOM 812 O O . THR A 1 104 ? -5.633 6.773 -3.188 1.00 90.31 104 THR A O 1
ATOM 815 N N . ILE A 1 105 ? -5.588 6.236 -1.017 1.00 96.19 105 ILE A N 1
ATOM 816 C CA . ILE A 1 105 ? -7.013 6.530 -0.790 1.00 96.19 105 ILE A CA 1
ATOM 817 C C . ILE A 1 105 ? -7.375 7.941 -1.266 1.00 96.19 105 ILE A C 1
ATOM 819 O O . ILE A 1 105 ? -8.396 8.129 -1.921 1.00 96.19 105 ILE A O 1
ATOM 823 N N . ARG A 1 106 ? -6.546 8.946 -0.967 1.00 97.12 106 ARG A N 1
ATOM 824 C CA . ARG A 1 106 ? -6.806 10.324 -1.401 1.00 97.12 106 ARG A CA 1
ATOM 825 C C . ARG A 1 106 ? -6.490 10.553 -2.874 1.00 97.12 106 ARG A C 1
ATOM 827 O O . ARG A 1 106 ? -7.217 11.322 -3.490 1.00 97.12 106 ARG A O 1
ATOM 834 N N . GLY A 1 107 ? -5.466 9.903 -3.427 1.00 92.19 107 GLY A N 1
ATOM 835 C CA . GLY A 1 107 ? -5.149 10.007 -4.855 1.00 92.19 107 GLY A CA 1
ATOM 836 C C . GLY A 1 107 ? -6.256 9.429 -5.738 1.00 92.19 107 GLY A C 1
ATOM 837 O O . GLY A 1 107 ? -6.611 10.025 -6.747 1.00 92.19 107 GLY A O 1
ATOM 838 N N . ASP A 1 108 ? -6.856 8.315 -5.315 1.00 85.12 108 ASP A N 1
ATOM 839 C CA . ASP A 1 108 ? -7.921 7.646 -6.069 1.00 85.12 108 ASP A CA 1
ATOM 840 C C . ASP A 1 108 ? -9.283 8.325 -5.891 1.00 85.12 108 ASP A C 1
ATOM 842 O O . ASP A 1 108 ? -10.105 8.347 -6.807 1.00 85.12 108 ASP A O 1
ATOM 846 N N . LEU A 1 109 ? -9.567 8.819 -4.680 1.00 92.44 109 LEU A N 1
ATOM 847 C CA . LEU A 1 109 ? -10.933 9.144 -4.275 1.00 92.44 109 LEU A CA 1
ATOM 848 C C . LEU A 1 109 ? -11.142 10.621 -3.946 1.00 92.44 109 LEU A C 1
ATOM 850 O O . LEU A 1 109 ? -12.271 10.984 -3.626 1.00 92.44 109 LEU A O 1
ATOM 854 N N . CYS A 1 110 ? -10.138 11.494 -3.994 1.00 93.00 110 CYS A N 1
ATOM 855 C CA . CYS A 1 110 ? -10.293 12.896 -3.597 1.00 93.00 110 CYS A CA 1
ATOM 856 C C . CYS A 1 110 ? -9.771 13.865 -4.655 1.00 93.00 110 CYS A C 1
ATOM 858 O O . CYS A 1 110 ? -8.897 13.547 -5.446 1.00 93.00 110 CYS A O 1
ATOM 860 N N . ILE A 1 111 ? -10.302 15.090 -4.623 1.00 89.38 111 ILE A N 1
ATOM 861 C CA . ILE A 1 111 ? -9.897 16.170 -5.536 1.00 89.38 111 ILE A CA 1
ATOM 862 C C . ILE A 1 111 ? -9.336 17.356 -4.745 1.00 89.38 111 ILE A C 1
ATOM 864 O O . ILE A 1 111 ? -8.293 17.900 -5.087 1.00 89.38 111 ILE A O 1
ATOM 868 N N . GLN A 1 112 ? -10.005 17.761 -3.660 1.00 91.62 112 GLN A N 1
ATOM 869 C CA . GLN A 1 112 ? -9.665 18.971 -2.906 1.00 91.62 112 GLN A CA 1
ATOM 870 C C . GLN A 1 112 ? -9.246 18.665 -1.466 1.00 91.62 112 GLN A C 1
ATOM 872 O O . GLN A 1 112 ? -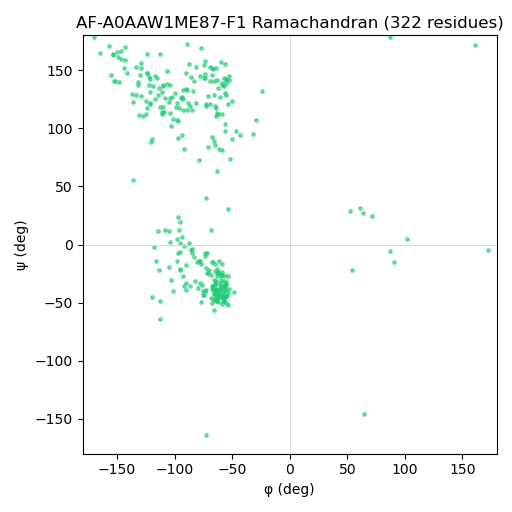9.827 17.805 -0.805 1.00 91.62 112 GLN A O 1
ATOM 877 N N . VAL A 1 113 ? -8.296 19.442 -0.936 1.00 91.56 113 VAL A N 1
ATOM 878 C CA . VAL A 1 113 ? -7.756 19.284 0.431 1.00 91.56 113 VAL A CA 1
ATOM 879 C C . VAL A 1 113 ? -8.823 19.357 1.531 1.00 91.56 113 VAL A C 1
ATOM 881 O O . VAL A 1 113 ? -8.765 18.606 2.502 1.00 91.56 113 VAL A O 1
ATOM 884 N N . GLY A 1 114 ? -9.844 20.204 1.363 1.00 89.31 114 GLY A N 1
ATOM 885 C CA . GLY A 1 114 ? -10.946 20.346 2.322 1.00 89.31 114 GLY A CA 1
ATOM 886 C C . GLY A 1 114 ? -11.951 19.186 2.319 1.00 89.31 114 GLY A C 1
ATOM 887 O O . GLY A 1 114 ? -12.849 19.169 3.160 1.00 89.31 114 GLY A O 1
ATOM 888 N N . ARG A 1 115 ? -11.829 18.246 1.373 1.00 94.69 115 ARG A N 1
ATOM 889 C CA . ARG A 1 115 ? -12.696 17.070 1.182 1.00 94.69 115 ARG A CA 1
ATOM 890 C C . ARG A 1 115 ? -11.844 15.833 0.894 1.00 94.69 115 ARG A C 1
ATOM 892 O O . ARG A 1 115 ? -11.950 15.200 -0.154 1.00 94.69 115 ARG A O 1
ATOM 899 N N . ASN A 1 116 ? -10.918 15.558 1.812 1.00 96.38 116 ASN A N 1
ATOM 900 C CA . ASN A 1 116 ? -9.949 14.473 1.687 1.00 96.38 116 ASN A CA 1
ATOM 901 C C . ASN A 1 116 ? -10.368 13.171 2.397 1.00 96.38 116 ASN A C 1
ATOM 903 O O . ASN A 1 116 ? -9.491 12.352 2.676 1.00 96.38 116 ASN A O 1
ATOM 907 N N . ILE A 1 117 ? -11.670 13.007 2.687 1.00 97.19 117 ILE A N 1
ATOM 908 C CA . ILE A 1 117 ? -12.435 11.813 3.121 1.00 97.19 117 ILE A CA 1
ATOM 909 C C . ILE A 1 117 ? -11.985 11.017 4.350 1.00 97.19 117 ILE A C 1
ATOM 911 O O . ILE A 1 117 ? -12.800 10.305 4.934 1.00 97.19 117 ILE A O 1
ATOM 915 N N . VAL A 1 118 ? -10.724 11.096 4.764 1.00 98.06 118 VAL A N 1
ATOM 916 C CA . VAL A 1 118 ? -10.147 10.206 5.776 1.00 98.06 118 VAL A CA 1
ATOM 917 C C . VAL A 1 118 ? -9.068 10.908 6.598 1.00 98.06 118 VAL A C 1
ATOM 919 O O . VAL A 1 118 ? -8.260 11.693 6.088 1.00 98.06 118 VAL A O 1
ATOM 922 N N . HIS A 1 119 ? -9.068 10.637 7.898 1.00 98.19 119 HIS A N 1
ATOM 923 C CA . HIS A 1 119 ? -8.030 10.998 8.863 1.00 98.19 119 HIS A CA 1
ATOM 924 C C . HIS A 1 119 ? -7.237 9.755 9.267 1.00 98.19 119 HIS A C 1
ATOM 926 O O . HIS A 1 119 ? -7.796 8.661 9.310 1.00 98.19 119 HIS A O 1
ATOM 932 N N . GLY A 1 120 ? -5.960 9.944 9.592 1.00 97.62 120 GLY A N 1
ATOM 933 C CA . GLY A 1 120 ? -5.135 8.921 10.222 1.00 97.62 120 GLY A CA 1
ATOM 934 C C . GLY A 1 120 ? -4.046 9.557 11.071 1.00 97.62 120 GLY A C 1
ATOM 935 O O . GLY A 1 120 ? -3.480 10.575 10.655 1.00 97.62 120 GLY A O 1
ATOM 936 N N . SER A 1 121 ? -3.769 8.959 12.229 1.00 97.38 121 SER A N 1
ATOM 937 C CA . SER A 1 121 ? -2.750 9.435 13.169 1.00 97.38 121 SER A CA 1
ATOM 938 C C . SER A 1 121 ? -1.394 9.619 12.489 1.00 97.38 121 SER A C 1
ATOM 940 O O . SER A 1 121 ? -1.029 8.882 11.572 1.00 97.38 121 SER A O 1
ATOM 942 N N . ASP A 1 122 ? -0.641 10.623 12.922 1.00 93.38 122 ASP A N 1
ATOM 943 C CA . ASP A 1 122 ? 0.647 10.997 12.326 1.00 93.38 122 ASP A CA 1
ATOM 944 C C . ASP A 1 122 ? 1.873 10.442 13.059 1.00 93.38 122 ASP A C 1
ATOM 946 O O . ASP A 1 122 ? 2.971 10.443 12.504 1.00 93.38 122 ASP A O 1
ATOM 950 N N . SER A 1 123 ? 1.674 9.954 14.278 1.00 95.50 123 SER A N 1
ATOM 951 C CA . SER A 1 123 ? 2.691 9.443 15.188 1.00 95.50 123 SER A CA 1
ATOM 952 C C . SER A 1 123 ? 2.052 8.424 16.131 1.00 95.50 123 SER A C 1
ATOM 954 O O . SER A 1 123 ? 0.826 8.341 16.244 1.00 95.50 123 SER A O 1
ATOM 956 N N . VAL A 1 124 ? 2.872 7.606 16.787 1.00 95.19 124 VAL A N 1
ATOM 957 C CA . VAL A 1 124 ? 2.376 6.612 17.752 1.00 95.19 124 VAL A CA 1
ATOM 958 C C . VAL A 1 124 ? 1.776 7.322 18.970 1.00 95.19 124 VAL A C 1
ATOM 960 O O . VAL A 1 124 ? 0.753 6.905 19.510 1.00 95.19 124 VAL A O 1
ATOM 963 N N . GLU A 1 125 ? 2.364 8.448 19.364 1.00 95.94 125 GLU A N 1
ATOM 964 C CA . GLU A 1 125 ? 1.895 9.301 20.449 1.00 95.94 125 GLU A CA 1
ATOM 965 C C . GLU A 1 125 ? 0.516 9.893 20.135 1.00 95.94 125 GLU A C 1
ATOM 967 O O . GLU A 1 125 ? -0.395 9.803 20.967 1.00 95.94 125 GLU A O 1
ATOM 972 N N . SER A 1 126 ? 0.330 10.452 18.930 1.00 95.62 126 SER A N 1
ATOM 973 C CA . SER A 1 126 ? -0.976 10.972 18.515 1.00 95.62 126 SER A CA 1
ATOM 974 C C . SER A 1 126 ? -2.002 9.857 18.356 1.00 95.62 126 SER A C 1
ATOM 976 O O . SER A 1 126 ? -3.132 10.026 18.807 1.00 95.62 126 SER A O 1
ATOM 978 N N . ALA A 1 127 ? -1.610 8.687 17.843 1.00 97.44 127 ALA A N 1
ATOM 979 C CA . ALA A 1 127 ? -2.486 7.524 17.761 1.00 97.44 127 ALA A CA 1
ATOM 980 C C . ALA A 1 127 ? -3.024 7.111 19.132 1.00 97.44 127 ALA A C 1
ATOM 982 O O . ALA A 1 127 ? -4.232 6.968 19.294 1.00 97.44 127 ALA A O 1
ATOM 983 N N . ASN A 1 128 ? -2.164 6.992 20.145 1.00 96.56 128 ASN A N 1
ATOM 984 C CA . ASN A 1 128 ? -2.596 6.644 21.499 1.00 96.56 128 ASN A CA 1
ATOM 985 C C . ASN A 1 128 ? -3.535 7.707 22.099 1.00 96.56 128 ASN A C 1
ATOM 987 O O . ASN A 1 128 ? -4.561 7.361 22.688 1.00 96.56 128 ASN A O 1
ATOM 991 N N . LYS A 1 129 ? -3.228 9.001 21.914 1.00 97.00 129 LYS A N 1
ATOM 992 C CA . LYS A 1 129 ? -4.091 10.120 22.342 1.00 97.00 129 LYS A CA 1
ATOM 993 C C . LYS A 1 129 ? -5.462 10.060 21.662 1.00 97.00 129 LYS A C 1
ATOM 995 O O . LYS A 1 129 ? -6.484 10.223 22.323 1.00 97.00 129 LYS A O 1
ATOM 1000 N N . GLU A 1 130 ? -5.489 9.818 20.354 1.00 98.19 130 GLU A N 1
ATOM 1001 C CA . GLU A 1 130 ? -6.710 9.736 19.554 1.00 98.19 130 GLU A CA 1
ATOM 1002 C C . GLU A 1 130 ? -7.546 8.503 19.916 1.00 98.19 130 GLU A C 1
ATOM 1004 O O . GLU A 1 130 ? -8.744 8.637 20.150 1.00 98.19 130 GLU A O 1
ATOM 1009 N N . ILE A 1 131 ? -6.933 7.322 20.041 1.00 98.31 131 ILE A N 1
ATOM 1010 C CA . ILE A 1 131 ? -7.625 6.089 20.446 1.00 98.31 131 ILE A CA 1
ATOM 1011 C C . ILE A 1 131 ? -8.306 6.291 21.802 1.00 98.31 131 ILE A C 1
ATOM 1013 O O . ILE A 1 131 ? -9.500 6.035 21.909 1.00 98.31 131 ILE A O 1
ATOM 1017 N N . ASN A 1 132 ? -7.588 6.825 22.795 1.00 97.50 132 ASN A N 1
ATOM 1018 C CA . ASN A 1 132 ? -8.129 7.060 24.138 1.00 97.50 132 ASN A CA 1
ATOM 1019 C C . ASN A 1 132 ? -9.200 8.161 24.181 1.00 97.50 132 ASN A C 1
ATOM 1021 O O . ASN A 1 132 ? -10.047 8.167 25.072 1.00 97.50 132 ASN A O 1
ATOM 1025 N N . LEU A 1 133 ? -9.165 9.111 23.242 1.00 97.88 133 LEU A N 1
ATOM 1026 C CA . LEU A 1 133 ? -10.197 10.141 23.119 1.00 97.88 133 LEU A CA 1
ATOM 1027 C C . LEU A 1 133 ? -11.485 9.577 22.508 1.00 97.88 133 LEU A C 1
ATOM 1029 O O . LEU A 1 133 ? -12.581 9.959 22.916 1.00 97.88 133 LEU A O 1
ATOM 1033 N N . TRP A 1 134 ? -11.356 8.706 21.505 1.00 98.31 134 TRP A N 1
ATOM 1034 C CA . TRP A 1 134 ? -12.488 8.215 20.726 1.00 98.31 134 TRP A CA 1
ATOM 1035 C C . TRP A 1 134 ? -13.078 6.912 21.253 1.00 98.31 134 TRP A C 1
ATOM 1037 O O . TRP A 1 134 ? -14.264 6.691 21.031 1.00 98.31 134 TRP A O 1
ATOM 1047 N N . PHE A 1 135 ? -12.315 6.063 21.937 1.00 97.88 135 PHE A N 1
ATOM 1048 C CA . PHE A 1 135 ? -12.746 4.743 22.393 1.00 97.88 135 PHE A CA 1
ATOM 1049 C C . PHE A 1 135 ? -12.396 4.522 23.863 1.00 97.88 135 PHE A C 1
ATOM 1051 O O . PHE A 1 135 ? -11.296 4.825 24.317 1.00 97.88 135 PHE A O 1
ATOM 1058 N N . SER A 1 136 ? -13.333 3.939 24.602 1.00 96.31 136 SER A N 1
ATOM 1059 C CA . SER A 1 136 ? -13.055 3.338 25.904 1.00 96.31 136 SER A CA 1
ATOM 1060 C C . SER A 1 136 ? -12.290 2.024 25.741 1.00 96.31 136 SER A C 1
ATOM 1062 O O . SER A 1 136 ? -12.394 1.352 24.714 1.00 96.31 136 SER A O 1
ATOM 1064 N N . GLU A 1 137 ? -11.578 1.593 26.783 1.00 92.19 137 GLU A N 1
ATOM 1065 C CA . GLU A 1 137 ? -10.831 0.326 26.760 1.00 92.19 137 GLU A CA 1
ATOM 1066 C C . GLU A 1 137 ? -11.716 -0.884 26.416 1.00 92.19 137 GLU A C 1
ATOM 1068 O O . GLU A 1 137 ? -11.264 -1.808 25.748 1.00 92.19 137 GLU A O 1
ATOM 1073 N N . LYS A 1 138 ? -12.998 -0.862 26.815 1.00 94.31 138 LYS A N 1
ATOM 1074 C CA . LYS A 1 138 ? -13.961 -1.941 26.535 1.00 94.31 138 LYS A CA 1
ATOM 1075 C C . LYS A 1 138 ? -14.391 -2.013 25.070 1.00 94.31 138 LYS A C 1
ATOM 1077 O O . LYS A 1 138 ? -14.834 -3.068 24.630 1.00 94.31 138 LYS A O 1
ATOM 1082 N N . GLU A 1 139 ? -14.301 -0.908 24.331 1.00 96.44 139 GLU A N 1
ATOM 1083 C CA . GLU A 1 139 ? -14.617 -0.875 22.898 1.00 96.44 139 GLU A CA 1
ATOM 1084 C C . GLU A 1 139 ? -13.470 -1.440 22.043 1.00 96.44 139 GLU A C 1
ATOM 1086 O O . GLU A 1 139 ? -13.684 -1.737 20.868 1.00 96.44 139 GLU A O 1
ATOM 1091 N N . VAL A 1 140 ? -12.268 -1.602 22.612 1.00 96.19 140 VAL A N 1
ATOM 1092 C CA . VAL A 1 140 ? -11.099 -2.136 21.908 1.00 96.19 140 VAL A CA 1
ATOM 1093 C C . VAL A 1 140 ? -10.932 -3.620 22.217 1.00 96.19 140 VAL A C 1
ATOM 1095 O O . VAL A 1 140 ? -10.518 -4.018 23.304 1.00 96.19 140 VAL A O 1
ATOM 1098 N N . VAL A 1 141 ? -11.238 -4.456 21.232 1.00 94.38 141 VAL A N 1
ATOM 1099 C CA . VAL A 1 141 ? -11.323 -5.907 21.398 1.00 94.38 141 VAL A CA 1
ATOM 1100 C C . VAL A 1 141 ? -10.002 -6.576 21.033 1.00 94.38 141 VAL A C 1
ATOM 1102 O O . VAL A 1 141 ? -9.475 -6.419 19.930 1.00 94.38 141 VAL A O 1
ATOM 1105 N N . GLY A 1 142 ? -9.478 -7.382 21.956 1.00 90.75 142 GLY A N 1
ATOM 1106 C CA . GLY A 1 142 ? -8.368 -8.290 21.690 1.00 90.75 142 GLY A CA 1
ATOM 1107 C C . GLY A 1 142 ? -8.859 -9.579 21.035 1.00 90.75 142 GLY A C 1
ATOM 1108 O O . GLY A 1 142 ? -9.670 -10.297 21.612 1.00 90.75 142 GLY A O 1
ATOM 1109 N N . TRP A 1 143 ? -8.351 -9.886 19.844 1.00 92.00 143 TRP A N 1
ATOM 1110 C CA . TRP A 1 143 ? -8.586 -11.157 19.157 1.00 92.00 143 TRP A CA 1
ATOM 1111 C C . TRP A 1 143 ? -7.382 -11.537 18.285 1.00 92.00 143 TRP A C 1
ATOM 1113 O O . TRP A 1 143 ? -6.552 -10.681 17.950 1.00 92.00 143 TRP A O 1
ATOM 1123 N N . THR A 1 144 ? -7.303 -12.819 17.925 1.00 87.19 144 THR A N 1
ATOM 1124 C CA . THR A 1 144 ? -6.263 -13.398 17.064 1.00 87.19 144 THR A CA 1
ATOM 1125 C C . THR A 1 144 ? -6.875 -13.787 15.717 1.00 87.19 144 THR A C 1
ATOM 1127 O O . THR A 1 144 ? -7.772 -14.633 15.677 1.00 87.19 144 THR A O 1
ATOM 1130 N N . PRO A 1 145 ? -6.423 -13.187 14.601 1.00 84.62 145 PRO A N 1
ATOM 1131 C CA . PRO A 1 145 ? -6.832 -13.608 13.270 1.00 84.62 145 PRO A CA 1
ATOM 1132 C C . PRO A 1 145 ? -6.380 -15.035 12.962 1.00 84.62 145 PRO A C 1
ATOM 1134 O O . PRO A 1 145 ? -5.244 -15.400 13.245 1.00 84.62 145 PRO A O 1
ATOM 1137 N N . ALA A 1 146 ? -7.213 -15.823 12.278 1.00 84.75 146 ALA A N 1
ATOM 1138 C CA . ALA A 1 146 ? -6.828 -17.168 11.831 1.00 84.75 146 ALA A CA 1
ATOM 1139 C C . ALA A 1 146 ? -5.590 -17.161 10.912 1.00 84.75 146 ALA A C 1
ATOM 1141 O O . ALA A 1 146 ? -4.874 -18.152 10.814 1.00 84.75 146 ALA A O 1
ATOM 1142 N N . ASN A 1 147 ? -5.325 -16.028 10.252 1.00 75.50 147 ASN A N 1
ATOM 1143 C CA . ASN A 1 147 ? -4.146 -15.824 9.423 1.00 75.50 147 ASN A CA 1
ATOM 1144 C C . ASN A 1 147 ? -2.979 -15.125 10.128 1.00 75.50 147 ASN A C 1
ATOM 1146 O O . ASN A 1 147 ? -2.039 -14.712 9.457 1.00 75.50 147 ASN A O 1
ATOM 1150 N N . GLU A 1 148 ? -3.013 -14.997 11.455 1.00 72.56 148 GLU A N 1
ATOM 1151 C CA . GLU A 1 148 ? -1.926 -14.401 12.234 1.00 72.56 148 GLU A CA 1
ATOM 1152 C C . GLU A 1 148 ? -0.587 -15.095 11.959 1.00 72.56 148 GLU A C 1
ATOM 1154 O O . GLU A 1 148 ? 0.375 -14.407 11.643 1.00 72.56 148 GLU A O 1
ATOM 1159 N N . GLY A 1 149 ? -0.548 -16.432 11.910 1.00 62.81 149 GLY A N 1
ATOM 1160 C CA . GLY A 1 149 ? 0.668 -17.188 11.566 1.00 62.81 149 GLY A CA 1
ATOM 1161 C C . GLY A 1 149 ? 1.162 -17.020 10.118 1.00 62.81 149 GLY A C 1
ATOM 1162 O O . GLY A 1 149 ? 2.299 -17.364 9.821 1.00 62.81 149 GLY A O 1
ATOM 1163 N N . TRP A 1 150 ? 0.334 -16.477 9.217 1.00 63.09 150 TRP A N 1
ATOM 1164 C CA . TRP A 1 150 ? 0.726 -16.134 7.839 1.00 63.09 150 TRP A CA 1
ATOM 1165 C C . TRP A 1 150 ? 1.131 -14.661 7.688 1.00 63.09 150 TRP A C 1
ATOM 1167 O O . TRP A 1 150 ? 1.806 -14.310 6.723 1.00 63.09 150 TRP A O 1
ATOM 1177 N N . LYS A 1 151 ? 0.684 -13.800 8.613 1.00 58.25 151 LYS A N 1
ATOM 1178 C CA . LYS A 1 151 ? 0.969 -12.356 8.664 1.00 58.25 151 LYS A CA 1
ATOM 1179 C C . LYS A 1 151 ? 2.217 -12.055 9.483 1.00 58.25 151 LYS A C 1
ATOM 1181 O O . LYS A 1 151 ? 2.996 -11.178 9.125 1.00 58.25 151 LYS A O 1
ATOM 1186 N N . GLU A 1 152 ? 2.388 -12.784 10.578 1.00 47.16 152 GLU A N 1
ATOM 1187 C CA . GLU A 1 152 ? 3.584 -12.785 11.398 1.00 47.16 152 GLU A CA 1
ATOM 1188 C C . GLU A 1 152 ? 4.512 -13.887 10.896 1.00 47.16 152 GLU A C 1
ATOM 1190 O O . GLU A 1 152 ? 4.630 -14.957 11.486 1.00 47.16 152 GLU A O 1
ATOM 1195 N N . SER A 1 153 ? 5.271 -13.587 9.839 1.00 39.91 153 SER A N 1
ATOM 1196 C CA . SER A 1 153 ? 6.681 -13.934 9.972 1.00 39.91 153 SER A CA 1
ATOM 1197 C C . SER A 1 153 ? 7.145 -13.207 11.231 1.00 39.91 153 SER A C 1
ATOM 1199 O O . SER A 1 153 ? 6.864 -12.009 11.367 1.00 39.91 153 SER A O 1
ATOM 1201 N N . THR A 1 154 ? 7.813 -13.905 12.151 1.00 32.47 154 THR A N 1
ATOM 1202 C CA . THR A 1 154 ? 8.755 -13.299 13.103 1.00 32.47 154 THR A CA 1
ATOM 1203 C C . THR A 1 154 ? 9.270 -11.996 12.525 1.00 32.47 154 THR A C 1
ATOM 1205 O O . THR A 1 154 ? 9.624 -11.995 11.348 1.00 32.47 154 THR A O 1
ATOM 1208 N N . GLN A 1 155 ? 9.267 -10.907 13.301 1.00 29.59 155 GLN A N 1
ATOM 1209 C CA . GLN A 1 155 ? 9.936 -9.672 12.912 1.00 29.59 155 GLN A CA 1
ATOM 1210 C C . GLN A 1 155 ? 11.308 -10.013 12.312 1.00 29.59 155 GLN A C 1
ATOM 1212 O O . GLN A 1 155 ? 12.312 -10.082 13.015 1.00 29.59 155 GLN A O 1
ATOM 1217 N N . TYR A 1 156 ? 11.363 -10.140 10.990 1.00 27.31 156 TYR A N 1
ATOM 1218 C CA . TYR A 1 156 ? 12.451 -9.614 10.224 1.00 27.31 156 TYR A CA 1
ATOM 1219 C C . TYR A 1 156 ? 12.282 -8.121 10.444 1.00 27.31 156 TYR A C 1
ATOM 1221 O O . TYR A 1 156 ? 11.610 -7.403 9.705 1.00 27.31 156 TYR A O 1
ATOM 1229 N N . HIS A 1 157 ? 12.870 -7.656 11.546 1.00 26.31 157 HIS A N 1
ATOM 1230 C CA . HIS A 1 157 ? 13.633 -6.438 11.455 1.00 26.31 157 HIS A CA 1
ATOM 1231 C C . HIS A 1 157 ? 14.494 -6.630 10.210 1.00 26.31 157 HIS A C 1
ATOM 1233 O O . HIS A 1 157 ? 15.501 -7.325 10.247 1.00 26.31 157 HIS A O 1
ATOM 1239 N N . GLY A 1 158 ? 14.038 -6.076 9.091 1.00 27.20 158 GLY A N 1
ATOM 1240 C CA . GLY A 1 158 ? 14.941 -5.576 8.084 1.00 27.20 158 GLY A CA 1
ATOM 1241 C C . GLY A 1 158 ? 15.738 -4.433 8.737 1.00 27.20 158 GLY A C 1
ATOM 1242 O O . GLY A 1 158 ? 15.491 -3.283 8.425 1.00 27.20 158 GLY A O 1
ATOM 1243 N N . ASN A 1 159 ? 16.556 -4.634 9.774 1.00 24.94 159 ASN A N 1
ATOM 1244 C CA . ASN A 1 159 ? 17.932 -5.019 9.533 1.00 24.94 159 ASN A CA 1
ATOM 1245 C C . ASN A 1 159 ? 18.042 -5.809 8.237 1.00 24.94 159 ASN A C 1
ATOM 1247 O O . ASN A 1 159 ? 17.710 -6.988 8.161 1.00 24.94 159 ASN A O 1
ATOM 1251 N N . PHE A 1 160 ? 18.608 -5.166 7.226 1.00 27.75 160 PHE A N 1
ATOM 1252 C CA . PHE A 1 160 ? 19.600 -5.876 6.443 1.00 27.75 160 PHE A CA 1
ATOM 1253 C C . PHE A 1 160 ? 20.638 -6.455 7.428 1.00 27.75 160 PHE A C 1
ATOM 1255 O O . PHE A 1 160 ? 21.757 -5.974 7.535 1.00 27.75 160 PHE A O 1
ATOM 1262 N N . HIS A 1 161 ? 20.290 -7.504 8.172 1.00 25.19 161 HIS A N 1
ATOM 1263 C CA . HIS A 1 161 ? 21.197 -8.603 8.299 1.00 25.19 161 HIS A CA 1
ATOM 1264 C C . HIS A 1 161 ? 21.200 -9.162 6.894 1.00 25.19 161 HIS A C 1
ATOM 1266 O O . HIS A 1 161 ? 20.331 -9.924 6.481 1.00 25.19 161 HIS A O 1
ATOM 1272 N N . LYS A 1 162 ? 22.174 -8.661 6.134 1.00 31.38 162 LYS A N 1
ATOM 1273 C CA . LYS A 1 162 ? 23.007 -9.515 5.316 1.00 31.38 162 LYS A CA 1
ATOM 1274 C C . LYS A 1 162 ? 23.098 -10.836 6.083 1.00 31.38 162 LYS A C 1
ATOM 1276 O O . LYS A 1 162 ? 23.836 -10.930 7.061 1.00 31.38 162 LYS A O 1
ATOM 1281 N N . VAL A 1 163 ? 22.241 -11.796 5.750 1.00 28.19 163 VAL A N 1
ATOM 1282 C CA . VAL A 1 163 ? 22.543 -13.179 6.068 1.00 28.19 163 VAL A CA 1
ATOM 1283 C C . VAL A 1 163 ? 23.668 -13.458 5.089 1.00 28.19 163 VAL A C 1
ATOM 1285 O O . VAL A 1 163 ? 23.446 -13.857 3.951 1.00 28.19 163 VAL A O 1
ATOM 1288 N N . GLU A 1 164 ? 24.885 -13.086 5.493 1.00 34.91 164 GLU A N 1
ATOM 1289 C CA . GLU A 1 164 ? 26.022 -13.916 5.153 1.00 34.91 164 GLU A CA 1
ATOM 1290 C C . GLU A 1 164 ? 25.625 -15.263 5.726 1.00 34.91 164 GLU A C 1
ATOM 1292 O O . GLU A 1 164 ? 25.615 -15.460 6.940 1.00 34.91 164 GLU A O 1
ATOM 1297 N N . ASP A 1 165 ? 25.104 -16.122 4.857 1.00 31.94 165 ASP A N 1
ATOM 1298 C CA . ASP A 1 165 ? 24.929 -17.513 5.199 1.00 31.94 165 ASP A CA 1
ATOM 1299 C C . ASP A 1 165 ? 26.329 -17.992 5.597 1.00 31.94 165 ASP A C 1
ATOM 1301 O O . ASP A 1 165 ? 27.218 -18.138 4.755 1.00 31.94 165 ASP A O 1
ATOM 1305 N N . GLU A 1 166 ? 26.568 -18.142 6.903 1.00 36.47 166 GLU A N 1
ATOM 1306 C CA . GLU A 1 166 ? 27.815 -18.711 7.417 1.00 36.47 166 GLU A CA 1
ATOM 1307 C C . GLU A 1 166 ? 28.009 -20.137 6.865 1.00 36.47 166 GLU A C 1
ATOM 1309 O O . GLU A 1 166 ? 29.134 -20.637 6.804 1.00 36.47 166 GLU A O 1
ATOM 1314 N N . ASN A 1 167 ? 26.939 -20.752 6.340 1.00 36.62 167 ASN A N 1
ATOM 1315 C CA . ASN A 1 167 ? 27.020 -21.877 5.426 1.00 36.62 167 ASN A CA 1
ATOM 1316 C C . ASN A 1 167 ? 26.995 -21.390 3.969 1.00 36.62 167 ASN A C 1
ATOM 1318 O O . ASN A 1 167 ? 25.949 -21.264 3.343 1.00 36.62 167 ASN A O 1
ATOM 1322 N N . LYS A 1 168 ? 28.192 -21.206 3.402 1.00 38.06 168 LYS A N 1
ATOM 1323 C CA . LYS A 1 168 ? 28.543 -20.916 1.990 1.00 38.06 168 LYS A CA 1
ATOM 1324 C C . LYS A 1 168 ? 27.974 -21.881 0.920 1.00 38.06 168 LYS A C 1
ATOM 1326 O O . LYS A 1 168 ? 28.614 -22.135 -0.098 1.00 38.06 168 LYS A O 1
ATOM 1331 N N . THR A 1 169 ? 26.813 -22.484 1.131 1.00 36.94 169 THR A N 1
ATOM 1332 C CA . THR A 1 169 ? 26.247 -23.539 0.285 1.00 36.94 169 THR A CA 1
ATOM 1333 C C . THR A 1 169 ? 25.358 -23.009 -0.840 1.00 36.94 169 THR A C 1
ATOM 1335 O O . THR A 1 169 ? 25.374 -23.588 -1.923 1.00 36.94 169 THR A O 1
ATOM 1338 N N . LEU A 1 170 ? 24.629 -21.901 -0.644 1.00 40.00 170 LEU A N 1
ATOM 1339 C CA . LEU A 1 170 ? 23.866 -21.253 -1.728 1.00 40.00 170 LEU A CA 1
ATOM 1340 C C . LEU A 1 170 ? 24.739 -20.331 -2.595 1.00 40.00 170 LEU A C 1
ATOM 1342 O O . LEU A 1 170 ? 24.524 -20.256 -3.806 1.00 40.00 170 LEU A O 1
ATOM 1346 N N . ASP A 1 171 ? 25.764 -19.722 -1.998 1.00 49.75 171 ASP A N 1
ATOM 1347 C CA . ASP A 1 171 ? 26.695 -18.777 -2.636 1.00 49.75 171 ASP A CA 1
ATOM 1348 C C . ASP A 1 171 ? 27.437 -19.415 -3.830 1.00 49.75 171 ASP A C 1
ATOM 1350 O O . ASP A 1 171 ? 27.441 -18.890 -4.939 1.00 49.75 171 ASP A O 1
ATOM 1354 N N . GLN A 1 172 ? 27.922 -20.653 -3.671 1.00 47.44 172 GLN A N 1
ATOM 1355 C CA . GLN A 1 172 ? 28.610 -21.390 -4.744 1.00 47.44 172 GLN A CA 1
ATOM 1356 C C . GLN A 1 172 ? 27.700 -21.731 -5.938 1.00 47.44 172 GLN A C 1
ATOM 1358 O O . GLN A 1 172 ? 28.161 -21.832 -7.077 1.00 47.44 172 GLN A O 1
ATOM 1363 N N . SER A 1 173 ? 26.400 -21.926 -5.694 1.00 52.34 173 SER A N 1
ATOM 1364 C CA . SER A 1 173 ? 25.439 -22.271 -6.749 1.00 52.34 173 SER A CA 1
ATOM 1365 C C . SER A 1 173 ? 25.029 -21.058 -7.590 1.00 52.34 173 SER A C 1
ATOM 1367 O O . SER A 1 173 ? 24.836 -21.199 -8.798 1.00 52.34 173 SER A O 1
ATOM 1369 N N . ALA A 1 174 ? 24.968 -19.869 -6.977 1.00 55.78 174 ALA A N 1
ATOM 1370 C CA . ALA A 1 174 ? 24.691 -18.608 -7.657 1.00 55.78 174 ALA A CA 1
ATOM 1371 C C . ALA A 1 174 ? 25.831 -18.222 -8.610 1.00 55.78 174 ALA A C 1
ATOM 1373 O O . ALA A 1 174 ? 25.570 -17.938 -9.782 1.00 55.78 174 ALA A O 1
ATOM 1374 N N . THR A 1 175 ? 27.087 -18.313 -8.154 1.00 61.94 175 THR A N 1
ATOM 1375 C CA . THR A 1 175 ? 28.273 -18.097 -9.001 1.00 61.94 175 THR A CA 1
ATOM 1376 C C . THR A 1 175 ? 28.287 -19.070 -10.182 1.00 61.94 175 THR A C 1
ATOM 1378 O O . THR A 1 175 ? 28.427 -18.649 -11.325 1.00 61.94 175 THR A O 1
ATOM 1381 N N . SER A 1 176 ? 28.006 -20.360 -9.955 1.00 71.25 176 SER A N 1
ATOM 1382 C CA . SER A 1 176 ? 27.982 -21.362 -11.035 1.00 71.25 176 SER A CA 1
ATOM 1383 C C . SER A 1 176 ? 26.895 -21.111 -12.095 1.00 71.25 176 SER A C 1
ATOM 1385 O O . SER A 1 176 ? 27.073 -21.458 -13.266 1.00 71.25 176 SER A O 1
ATOM 1387 N N . ILE A 1 177 ? 25.753 -20.525 -11.718 1.00 80.50 177 ILE A N 1
ATOM 1388 C CA . ILE A 1 177 ? 24.703 -20.151 -12.677 1.00 80.50 177 ILE A CA 1
ATOM 1389 C C . ILE A 1 177 ? 25.106 -18.894 -13.458 1.00 80.50 177 ILE A C 1
ATOM 1391 O O . ILE A 1 177 ? 24.963 -18.889 -14.682 1.00 80.50 177 ILE A O 1
ATOM 1395 N N . ASN A 1 178 ? 25.654 -17.874 -12.789 1.00 79.50 178 ASN A N 1
ATOM 1396 C CA . ASN A 1 178 ? 26.147 -16.661 -13.450 1.00 79.50 178 ASN A CA 1
ATOM 1397 C C . ASN A 1 178 ? 27.281 -16.966 -14.436 1.00 79.50 178 ASN A C 1
ATOM 1399 O O . ASN A 1 178 ? 27.244 -16.506 -15.574 1.00 79.50 178 ASN A O 1
ATOM 1403 N N . GLU A 1 179 ? 28.230 -17.830 -14.070 1.00 82.06 179 GLU A N 1
ATOM 1404 C CA . GLU A 1 179 ? 29.283 -18.297 -14.981 1.00 82.06 179 GLU A CA 1
ATOM 1405 C C . GLU A 1 179 ? 28.696 -18.917 -16.256 1.00 82.06 179 GLU A C 1
ATOM 1407 O O . GLU A 1 179 ? 29.185 -18.680 -17.364 1.00 82.06 179 GLU A O 1
ATOM 1412 N N . LYS A 1 180 ? 27.595 -19.669 -16.133 1.00 86.94 180 LYS A N 1
ATOM 1413 C CA . LYS A 1 180 ? 26.906 -20.267 -17.282 1.00 86.94 180 LYS A CA 1
ATOM 1414 C C . LYS A 1 180 ? 26.192 -19.245 -18.157 1.00 86.94 180 LYS A C 1
ATOM 1416 O O . LYS A 1 180 ? 25.981 -19.551 -19.331 1.00 86.94 180 LYS A O 1
ATOM 1421 N N . PHE A 1 181 ? 25.855 -18.052 -17.667 1.00 92.12 181 PHE A N 1
ATOM 1422 C CA . PHE A 1 181 ? 25.269 -17.008 -18.516 1.00 92.12 181 PHE A CA 1
ATOM 1423 C C . PHE A 1 181 ? 26.208 -16.617 -19.655 1.00 92.12 181 PHE A C 1
ATOM 1425 O O . PHE A 1 181 ? 25.745 -16.475 -20.784 1.00 92.12 181 PHE A O 1
ATOM 1432 N N . SER A 1 182 ? 27.524 -16.619 -19.420 1.00 88.19 182 SER A N 1
ATOM 1433 C CA . SER A 1 182 ? 28.522 -16.384 -20.474 1.00 88.19 182 SER A CA 1
ATOM 1434 C C . SER A 1 182 ? 28.451 -17.398 -21.631 1.00 88.19 182 SER A C 1
ATOM 1436 O O . SER A 1 182 ? 28.803 -17.086 -22.768 1.00 88.19 182 SER A O 1
ATOM 1438 N N . SER A 1 183 ? 27.945 -18.612 -21.377 1.00 90.94 183 SER A N 1
ATOM 1439 C CA . SER A 1 183 ? 27.744 -19.637 -22.412 1.00 90.94 183 SER A CA 1
ATOM 1440 C C . SER A 1 183 ? 26.469 -19.429 -23.238 1.00 90.94 183 SER A C 1
ATOM 1442 O O . SER A 1 183 ? 26.315 -20.015 -24.311 1.00 90.94 183 SER A O 1
ATOM 1444 N N . VAL A 1 184 ? 25.552 -18.577 -22.772 1.00 93.00 184 VAL A N 1
ATOM 1445 C CA . VAL A 1 184 ? 24.291 -18.263 -23.443 1.00 93.00 184 VAL A CA 1
ATOM 1446 C C . VAL A 1 184 ? 24.476 -16.989 -24.255 1.00 93.00 184 VAL A C 1
ATOM 1448 O O . VAL A 1 184 ? 24.690 -15.918 -23.702 1.00 93.00 184 VAL A O 1
ATOM 1451 N N . LYS A 1 185 ? 24.338 -17.079 -25.584 1.00 94.12 185 LYS A N 1
ATOM 1452 C CA . LYS A 1 185 ? 24.640 -15.975 -26.516 1.00 94.12 185 LYS A CA 1
ATOM 1453 C C . LYS A 1 185 ? 24.029 -14.618 -26.125 1.00 94.12 185 LYS A C 1
ATOM 1455 O O . LYS A 1 185 ? 24.692 -13.604 -26.280 1.00 94.12 185 LYS A O 1
ATOM 1460 N N . ILE A 1 186 ? 22.784 -14.592 -25.639 1.00 94.94 186 ILE A N 1
ATOM 1461 C CA . ILE A 1 186 ? 22.088 -13.344 -25.265 1.00 94.94 186 ILE A CA 1
ATOM 1462 C C . ILE A 1 186 ? 22.535 -12.765 -23.911 1.00 94.94 186 ILE A C 1
ATOM 1464 O O . ILE A 1 186 ? 22.223 -11.617 -23.607 1.00 94.94 186 ILE A O 1
ATOM 1468 N N . LEU A 1 187 ? 23.251 -13.544 -23.100 1.00 95.81 187 LEU A N 1
ATOM 1469 C CA . LEU A 1 187 ? 23.703 -13.168 -21.761 1.00 95.81 187 LEU A CA 1
ATOM 1470 C C . LEU A 1 187 ? 25.235 -13.068 -21.653 1.00 95.81 187 LEU A C 1
ATOM 1472 O O . LEU A 1 187 ? 25.757 -12.981 -20.547 1.00 95.81 187 LEU A O 1
ATOM 1476 N N . GLN A 1 188 ? 25.962 -13.078 -22.776 1.00 92.75 188 GLN A N 1
ATOM 1477 C CA . GLN A 1 188 ? 27.434 -13.058 -22.785 1.00 92.75 188 GLN A CA 1
ATOM 1478 C C . GLN A 1 188 ? 28.029 -11.852 -22.050 1.00 92.75 188 GLN A C 1
ATOM 1480 O O . GLN A 1 188 ? 29.064 -11.969 -21.404 1.00 92.75 188 GLN A O 1
ATOM 1485 N N . ASP A 1 189 ? 27.361 -10.710 -22.153 1.00 91.44 189 ASP A N 1
ATOM 1486 C CA . ASP A 1 189 ? 27.694 -9.430 -21.533 1.00 91.44 189 ASP A CA 1
ATOM 1487 C C . ASP A 1 189 ? 26.727 -9.062 -20.393 1.00 91.44 189 ASP A C 1
ATOM 1489 O O . ASP A 1 189 ? 26.717 -7.919 -19.940 1.00 91.44 189 ASP A O 1
ATOM 1493 N N . PHE A 1 190 ? 25.894 -10.005 -19.939 1.00 92.94 190 PHE A N 1
ATOM 1494 C CA . PHE A 1 190 ? 24.961 -9.760 -18.845 1.00 92.94 190 PHE A CA 1
ATOM 1495 C C . PHE A 1 190 ? 25.729 -9.590 -17.536 1.00 92.94 190 PHE A C 1
ATOM 1497 O O . PHE A 1 190 ? 26.445 -10.492 -17.098 1.00 92.94 190 PHE A O 1
ATOM 1504 N N . GLN A 1 191 ? 25.566 -8.430 -16.904 1.00 90.25 191 GLN A N 1
ATOM 1505 C CA . GLN A 1 191 ? 26.192 -8.126 -15.621 1.00 90.25 191 GLN A CA 1
ATOM 1506 C C . GLN A 1 191 ? 25.153 -8.245 -14.517 1.00 90.25 191 GLN A C 1
ATOM 1508 O O . GLN A 1 191 ? 24.328 -7.350 -14.326 1.00 90.25 191 GLN A O 1
ATOM 1513 N N .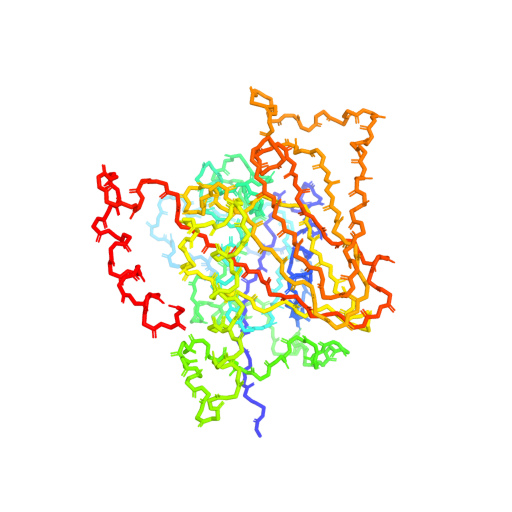 THR A 1 192 ? 25.199 -9.354 -13.784 1.00 91.25 192 THR A N 1
ATOM 1514 C CA . THR A 1 192 ? 24.305 -9.568 -12.650 1.00 91.25 192 THR A CA 1
ATOM 1515 C C . THR A 1 192 ? 24.584 -8.536 -11.562 1.00 91.25 192 THR A C 1
ATOM 1517 O O . THR A 1 192 ? 25.662 -8.498 -10.975 1.00 91.25 192 THR A O 1
ATOM 1520 N N . ILE A 1 193 ? 23.578 -7.714 -11.282 1.00 89.94 193 ILE A N 1
ATOM 1521 C CA . ILE A 1 193 ? 23.564 -6.737 -10.190 1.00 89.94 193 ILE A CA 1
ATOM 1522 C C . ILE A 1 193 ? 22.749 -7.256 -9.016 1.00 89.94 193 ILE A C 1
ATOM 1524 O O . ILE A 1 193 ? 23.122 -7.074 -7.859 1.00 89.94 193 ILE A O 1
ATOM 1528 N N . GLU A 1 194 ? 21.631 -7.903 -9.322 1.00 88.00 194 GLU A N 1
ATOM 1529 C CA . GLU A 1 194 ? 20.704 -8.428 -8.336 1.00 88.00 194 GLU A CA 1
ATOM 1530 C C . GLU A 1 194 ? 20.343 -9.866 -8.688 1.00 88.00 194 GLU A C 1
ATOM 1532 O O . GLU A 1 194 ? 20.097 -10.192 -9.853 1.00 88.00 194 GLU A O 1
ATOM 1537 N N . GLN A 1 195 ? 20.267 -10.703 -7.656 1.00 88.31 195 GLN A N 1
ATOM 1538 C CA . GLN A 1 195 ? 19.624 -12.005 -7.709 1.00 88.31 195 GLN A CA 1
ATOM 1539 C C . GLN A 1 195 ? 18.564 -12.081 -6.608 1.00 88.31 195 GLN A C 1
ATOM 1541 O O . GLN A 1 195 ? 18.880 -11.979 -5.422 1.00 88.31 195 GLN A O 1
ATOM 1546 N N . CYS A 1 196 ? 17.322 -12.357 -6.989 1.00 84.94 196 CYS A N 1
ATOM 1547 C CA . CYS A 1 196 ? 16.226 -12.633 -6.073 1.00 84.94 196 CYS A CA 1
ATOM 1548 C C . CYS A 1 196 ? 15.826 -14.114 -6.149 1.00 84.94 196 CYS A C 1
ATOM 1550 O O . CYS A 1 196 ? 15.737 -14.682 -7.237 1.00 84.94 196 CYS A O 1
ATOM 1552 N N . SER A 1 197 ? 15.572 -14.744 -5.001 1.00 85.56 197 SER A N 1
ATOM 1553 C CA . SER A 1 197 ? 14.980 -16.084 -4.936 1.00 85.56 197 SER A CA 1
ATOM 1554 C C . SER A 1 197 ? 13.484 -15.955 -4.692 1.00 85.56 197 SER A C 1
ATOM 1556 O O . SER A 1 197 ? 13.060 -15.358 -3.703 1.00 85.56 197 SER A O 1
ATOM 1558 N N . LEU A 1 198 ? 12.688 -16.507 -5.602 1.00 86.31 198 LEU A N 1
ATOM 1559 C CA . LEU A 1 198 ? 11.235 -16.443 -5.567 1.00 86.31 198 LEU A CA 1
ATOM 1560 C C . LEU A 1 198 ? 10.682 -17.843 -5.317 1.00 86.31 198 LEU A C 1
ATOM 1562 O O . LEU A 1 198 ? 10.868 -18.758 -6.122 1.00 86.31 198 LEU A O 1
ATOM 1566 N N . GLU A 1 199 ? 9.979 -18.002 -4.201 1.00 87.81 199 GLU A N 1
ATOM 1567 C CA . GLU A 1 199 ? 9.295 -19.238 -3.834 1.00 87.81 199 GLU A CA 1
ATOM 1568 C C . GLU A 1 199 ? 7.782 -19.053 -3.964 1.00 87.81 199 GLU A C 1
ATOM 1570 O O . GLU A 1 199 ? 7.199 -18.148 -3.365 1.00 87.81 199 GLU A O 1
ATOM 1575 N N . TYR A 1 200 ? 7.142 -19.947 -4.716 1.00 85.50 200 TYR A N 1
ATOM 1576 C CA . TYR A 1 200 ? 5.690 -20.005 -4.835 1.00 85.50 200 TYR A CA 1
ATOM 1577 C C . TYR A 1 200 ? 5.200 -21.332 -4.280 1.00 85.50 200 TYR A C 1
ATOM 1579 O O . TYR A 1 200 ? 5.636 -22.398 -4.716 1.00 85.50 200 TYR A O 1
ATOM 1587 N N . ASP A 1 201 ? 4.277 -21.245 -3.330 1.00 83.12 201 ASP A N 1
ATOM 1588 C CA . ASP A 1 201 ? 3.667 -22.391 -2.673 1.00 83.12 201 ASP A CA 1
ATOM 1589 C C . ASP A 1 201 ? 2.144 -22.344 -2.894 1.00 83.12 201 ASP A C 1
ATOM 1591 O O . ASP A 1 201 ? 1.509 -21.352 -2.502 1.00 83.12 201 ASP A O 1
ATOM 1595 N N . PRO A 1 202 ? 1.544 -23.386 -3.503 1.00 81.88 202 PRO A N 1
ATOM 1596 C CA . PRO A 1 202 ? 0.103 -23.434 -3.757 1.00 81.88 202 PRO A CA 1
ATOM 1597 C C . PRO A 1 202 ? -0.726 -23.339 -2.469 1.00 81.88 202 PRO A C 1
ATOM 1599 O O . PRO A 1 202 ? -1.814 -22.763 -2.467 1.00 81.88 202 PRO A O 1
ATOM 1602 N N . THR A 1 203 ? -0.206 -23.840 -1.345 1.00 80.12 203 THR A N 1
ATOM 1603 C CA . THR A 1 203 ? -0.902 -23.835 -0.047 1.00 80.12 203 THR A CA 1
ATOM 1604 C C . THR A 1 203 ? -0.965 -22.448 0.589 1.00 80.12 203 THR A C 1
ATOM 1606 O O . THR A 1 203 ? -1.826 -22.182 1.426 1.00 80.12 203 THR A O 1
ATOM 1609 N N . ARG A 1 204 ? -0.084 -21.535 0.160 1.00 76.38 204 ARG A N 1
ATOM 1610 C CA . ARG A 1 204 ? 0.014 -20.160 0.671 1.00 76.38 204 ARG A CA 1
ATOM 1611 C C . ARG A 1 204 ? -0.765 -19.158 -0.179 1.00 76.38 204 ARG A C 1
ATOM 1613 O O . ARG A 1 204 ? -0.740 -17.964 0.110 1.00 76.38 204 ARG A O 1
ATOM 1620 N N . GLY A 1 205 ? -1.439 -19.630 -1.232 1.00 72.44 205 GLY A N 1
ATOM 1621 C CA . GLY A 1 205 ? -2.164 -18.780 -2.170 1.00 72.44 205 GLY A CA 1
ATOM 1622 C C . GLY A 1 205 ? -1.255 -17.780 -2.883 1.00 72.44 205 GLY A C 1
ATOM 1623 O O . GLY A 1 205 ? -1.708 -16.673 -3.178 1.00 72.44 205 GLY A O 1
ATOM 1624 N N . ALA A 1 206 ? 0.009 -18.145 -3.119 1.00 77.38 206 ALA A N 1
ATOM 1625 C CA . ALA A 1 206 ? 0.965 -17.287 -3.805 1.00 77.38 206 ALA A CA 1
ATOM 1626 C C . ALA A 1 206 ? 0.417 -16.849 -5.176 1.00 77.38 206 ALA A C 1
ATOM 1628 O O . ALA A 1 206 ? -0.276 -17.605 -5.852 1.00 77.38 206 ALA A O 1
ATOM 1629 N N . SER A 1 207 ? 0.692 -15.607 -5.554 1.00 84.44 207 SER A N 1
ATOM 1630 C CA . SER A 1 207 ? 0.392 -15.019 -6.860 1.00 84.44 207 SER A CA 1
ATOM 1631 C C . SER A 1 207 ? 1.197 -13.733 -6.996 1.00 84.44 207 SER A C 1
ATOM 1633 O O . SER A 1 207 ? 1.707 -13.209 -6.004 1.00 84.44 207 SER A O 1
ATOM 1635 N N . ILE A 1 208 ? 1.311 -13.220 -8.215 1.00 83.88 208 ILE A N 1
ATOM 1636 C CA . ILE A 1 208 ? 1.892 -11.906 -8.481 1.00 83.88 208 ILE A CA 1
ATOM 1637 C C . ILE A 1 208 ? 0.970 -11.174 -9.439 1.00 83.88 208 ILE A C 1
ATOM 1639 O O . ILE A 1 208 ? 0.626 -11.726 -10.483 1.00 83.88 208 ILE A O 1
ATOM 1643 N N . ASP A 1 209 ? 0.597 -9.951 -9.071 1.00 82.62 209 ASP A N 1
ATOM 1644 C CA . ASP A 1 209 ? -0.203 -9.073 -9.917 1.00 82.62 209 ASP A CA 1
ATOM 1645 C C . ASP A 1 209 ? 0.592 -8.637 -11.166 1.00 82.62 209 ASP A C 1
ATOM 1647 O O . ASP A 1 209 ? 1.824 -8.550 -11.115 1.00 82.62 209 ASP A O 1
ATOM 1651 N N . PRO A 1 210 ? -0.084 -8.340 -12.290 1.00 84.19 210 PRO A N 1
ATOM 1652 C CA . PRO A 1 210 ? 0.548 -7.786 -13.485 1.00 84.19 210 PRO A CA 1
ATOM 1653 C C . PRO A 1 210 ? 1.432 -6.576 -13.191 1.00 84.19 210 PRO A C 1
ATOM 1655 O O . PRO A 1 210 ? 0.985 -5.579 -12.618 1.00 84.19 210 PRO A O 1
ATOM 1658 N N . HIS A 1 211 ? 2.701 -6.662 -13.586 1.00 85.31 211 HIS A N 1
ATOM 1659 C CA . HIS A 1 211 ? 3.640 -5.559 -13.447 1.00 85.31 211 HIS A CA 1
ATOM 1660 C C . HIS A 1 211 ? 4.772 -5.612 -14.478 1.00 85.31 211 HIS A C 1
ATOM 1662 O O . HIS A 1 211 ? 5.040 -6.621 -15.132 1.00 85.31 211 HIS A O 1
ATOM 1668 N N . ILE A 1 212 ? 5.447 -4.475 -14.613 1.00 85.69 212 ILE A N 1
ATOM 1669 C CA . ILE A 1 212 ? 6.690 -4.320 -15.362 1.00 85.69 212 ILE A CA 1
ATOM 1670 C C . ILE A 1 212 ? 7.760 -3.966 -14.334 1.00 85.69 212 ILE A C 1
ATOM 1672 O O . ILE A 1 212 ? 7.565 -3.031 -13.556 1.00 85.69 212 ILE A O 1
ATOM 1676 N N . ASP A 1 213 ? 8.876 -4.694 -14.339 1.00 82.69 213 ASP A N 1
ATOM 1677 C CA . ASP A 1 213 ? 10.026 -4.369 -13.493 1.00 82.69 213 ASP A CA 1
ATOM 1678 C C . ASP A 1 213 ? 10.510 -2.947 -13.763 1.00 82.69 213 ASP A C 1
ATOM 1680 O O . ASP A 1 213 ? 10.532 -2.526 -14.921 1.00 82.69 213 ASP A O 1
ATOM 1684 N N . ASP A 1 214 ? 10.950 -2.241 -12.720 1.00 84.44 214 ASP A N 1
ATOM 1685 C CA . ASP A 1 214 ? 11.403 -0.846 -12.765 1.00 84.44 214 ASP A CA 1
ATOM 1686 C C . ASP A 1 214 ? 12.432 -0.581 -13.881 1.00 84.44 214 ASP A C 1
ATOM 1688 O O . ASP A 1 214 ? 13.641 -0.677 -13.679 1.00 84.44 214 ASP A O 1
ATOM 1692 N N . CYS A 1 215 ? 11.963 -0.204 -15.079 1.00 85.50 215 CYS A N 1
ATOM 1693 C CA . CYS A 1 215 ? 12.805 -0.003 -16.270 1.00 85.50 215 CYS A CA 1
ATOM 1694 C C . CYS A 1 215 ? 13.800 1.153 -16.120 1.00 85.50 215 CYS A C 1
ATOM 1696 O O . CYS A 1 215 ? 14.729 1.294 -16.912 1.00 85.50 215 CYS A O 1
ATOM 1698 N N . TRP A 1 216 ? 13.567 2.023 -15.137 1.00 80.94 216 TRP A N 1
ATOM 1699 C CA . TRP A 1 216 ? 14.459 3.129 -14.825 1.00 80.94 216 TRP A CA 1
ATOM 1700 C C . TRP A 1 216 ? 15.701 2.673 -14.046 1.00 80.94 216 TRP A C 1
ATOM 1702 O O . TRP A 1 216 ? 16.673 3.418 -14.032 1.00 80.94 216 TRP A O 1
ATOM 1712 N N . VAL A 1 217 ? 15.700 1.473 -13.445 1.00 85.56 217 VAL A N 1
ATOM 1713 C CA . VAL A 1 217 ? 16.878 0.861 -12.791 1.00 85.56 217 VAL A CA 1
ATOM 1714 C C . VAL A 1 217 ? 17.349 -0.367 -13.551 1.00 85.56 217 VAL A C 1
ATOM 1716 O O . VAL A 1 217 ? 18.540 -0.500 -13.829 1.00 85.56 217 VAL A O 1
ATOM 1719 N N . TRP A 1 218 ? 16.424 -1.266 -13.877 1.00 91.81 218 TRP A N 1
ATOM 1720 C CA . TRP A 1 218 ? 16.731 -2.572 -14.438 1.00 91.81 218 TRP A CA 1
ATOM 1721 C C . TRP A 1 218 ? 16.792 -2.521 -15.953 1.00 91.81 218 TRP A C 1
ATOM 1723 O O . TRP A 1 218 ? 15.910 -1.954 -16.602 1.00 91.81 218 TRP A O 1
ATOM 1733 N N . GLY A 1 219 ? 17.851 -3.121 -16.486 1.00 90.38 219 GLY A N 1
ATOM 1734 C CA . GLY A 1 219 ? 18.197 -3.078 -17.892 1.00 90.38 219 GLY A CA 1
ATOM 1735 C C . GLY A 1 219 ? 17.302 -3.921 -18.792 1.00 90.38 219 GLY A C 1
ATOM 1736 O O . GLY A 1 219 ? 16.185 -4.324 -18.450 1.00 90.38 219 GLY A O 1
ATOM 1737 N N . GLU A 1 220 ? 17.832 -4.145 -19.990 1.00 93.88 220 GLU A N 1
ATOM 1738 C CA . GLU A 1 220 ? 17.121 -4.736 -21.119 1.00 93.88 220 GLU A CA 1
ATOM 1739 C C . GLU A 1 220 ? 16.669 -6.168 -20.839 1.00 93.88 220 GLU A C 1
ATOM 1741 O O . GLU A 1 220 ? 15.565 -6.560 -21.222 1.00 93.88 220 GLU A O 1
ATOM 1746 N N . ARG A 1 221 ? 17.522 -6.958 -20.179 1.00 95.69 221 ARG A N 1
ATOM 1747 C CA . ARG A 1 221 ? 17.300 -8.390 -19.995 1.00 95.69 221 ARG A CA 1
ATOM 1748 C C . ARG A 1 221 ? 16.832 -8.678 -18.580 1.00 95.69 221 ARG A C 1
ATOM 1750 O O . ARG A 1 221 ? 17.491 -8.352 -17.595 1.00 95.69 221 ARG A O 1
ATOM 1757 N N . ILE A 1 222 ? 15.703 -9.366 -18.496 1.00 94.88 222 ILE A N 1
ATOM 1758 C CA . ILE A 1 222 ? 15.144 -9.889 -17.257 1.00 94.88 222 ILE A CA 1
ATOM 1759 C C . ILE A 1 222 ? 15.272 -11.399 -17.313 1.00 94.88 222 ILE A C 1
ATOM 1761 O O . ILE A 1 222 ? 14.657 -12.062 -18.149 1.00 94.88 222 ILE A O 1
ATOM 1765 N N . VAL A 1 223 ? 16.119 -11.939 -16.444 1.00 95.44 223 VAL A N 1
ATOM 1766 C CA . VAL A 1 223 ? 16.512 -13.344 -16.497 1.00 95.44 223 VAL A CA 1
ATOM 1767 C C . VAL A 1 223 ? 15.838 -14.096 -15.362 1.00 95.44 223 VAL A C 1
ATOM 1769 O O . VAL A 1 223 ? 15.744 -13.602 -14.239 1.00 95.44 223 VAL A O 1
ATOM 1772 N N . THR A 1 224 ? 15.335 -15.292 -15.643 1.00 93.94 224 THR A N 1
ATOM 1773 C CA . THR A 1 224 ? 14.757 -16.183 -14.636 1.00 93.94 224 THR A CA 1
ATOM 1774 C C . THR A 1 224 ? 15.216 -17.613 -14.871 1.00 93.94 224 THR A C 1
ATOM 1776 O O . THR A 1 224 ? 15.105 -18.140 -15.973 1.00 93.94 224 THR A O 1
ATOM 1779 N N . VAL A 1 225 ? 15.714 -18.262 -13.824 1.00 93.25 225 VAL A N 1
ATOM 1780 C CA . VAL A 1 225 ? 16.080 -19.678 -13.822 1.00 93.25 225 VAL A CA 1
ATOM 1781 C C . VAL A 1 225 ? 15.067 -20.424 -12.973 1.00 93.25 225 VAL A C 1
ATOM 1783 O O . VAL A 1 225 ? 14.983 -20.219 -11.764 1.00 93.25 225 VAL A O 1
ATOM 1786 N N . ASN A 1 226 ? 14.285 -21.291 -13.602 1.00 93.44 226 ASN A N 1
ATOM 1787 C CA . ASN A 1 226 ? 13.314 -22.123 -12.908 1.00 93.44 226 ASN A CA 1
ATOM 1788 C C . ASN A 1 226 ? 13.998 -23.386 -12.362 1.00 93.44 226 ASN A C 1
ATOM 1790 O O . ASN A 1 226 ? 14.738 -24.033 -13.099 1.00 93.44 226 ASN A O 1
ATOM 1794 N N . LEU A 1 227 ? 13.778 -23.760 -11.096 1.00 88.94 227 LEU A N 1
ATOM 1795 C CA . LEU A 1 227 ? 14.578 -24.801 -10.432 1.00 88.94 227 LEU A CA 1
ATOM 1796 C C . LEU A 1 227 ? 13.805 -26.085 -10.113 1.00 88.94 227 LEU A C 1
ATOM 1798 O O . LEU A 1 227 ? 14.171 -27.154 -10.608 1.00 88.94 227 LEU A O 1
ATOM 1802 N N . LEU A 1 228 ? 12.793 -26.000 -9.245 1.00 87.19 228 LEU A N 1
ATOM 1803 C CA . LEU A 1 228 ? 12.244 -27.185 -8.567 1.00 87.19 228 LEU A CA 1
ATOM 1804 C C . LEU A 1 228 ? 11.152 -27.928 -9.343 1.00 87.19 228 LEU A C 1
ATOM 1806 O O . LEU A 1 228 ? 11.104 -29.154 -9.277 1.00 87.19 228 LEU A O 1
ATOM 1810 N N . ALA A 1 229 ? 10.305 -27.207 -10.068 1.00 88.88 229 ALA A N 1
ATOM 1811 C CA . ALA A 1 229 ? 9.052 -27.721 -10.613 1.00 88.88 229 ALA A CA 1
ATOM 1812 C C . ALA A 1 229 ? 8.775 -27.129 -11.991 1.00 88.88 229 ALA A C 1
ATOM 1814 O O . ALA A 1 229 ? 9.306 -26.066 -12.316 1.00 88.88 229 ALA A O 1
ATOM 1815 N N . ASP A 1 230 ? 7.945 -27.798 -12.787 1.00 92.31 230 ASP A N 1
ATOM 1816 C CA . ASP A 1 230 ? 7.429 -27.185 -14.008 1.00 92.31 230 ASP A CA 1
ATOM 1817 C C . ASP A 1 230 ? 6.535 -26.006 -13.609 1.00 92.31 230 ASP A C 1
ATOM 1819 O O . ASP A 1 230 ? 5.831 -26.028 -12.599 1.00 92.31 230 ASP A O 1
ATOM 1823 N N . SER A 1 231 ? 6.618 -24.916 -14.358 1.00 91.81 231 SER A N 1
ATOM 1824 C CA . SER A 1 231 ? 5.940 -23.682 -13.995 1.00 91.81 231 SER A CA 1
ATOM 1825 C C . SER A 1 231 ? 5.410 -22.948 -15.213 1.00 91.81 231 SER A C 1
ATOM 1827 O O . SER A 1 231 ? 5.678 -23.317 -16.354 1.00 91.81 231 SER A O 1
ATOM 1829 N N . ILE A 1 232 ? 4.608 -21.919 -14.964 1.00 92.75 232 ILE A N 1
ATOM 1830 C CA . ILE A 1 232 ? 4.071 -21.036 -15.992 1.00 92.75 232 ILE A CA 1
ATOM 1831 C C . ILE A 1 232 ? 4.355 -19.599 -15.559 1.00 92.75 232 ILE A C 1
ATOM 1833 O O . ILE A 1 232 ? 4.043 -19.205 -14.426 1.00 92.75 232 ILE A O 1
ATOM 1837 N N . LEU A 1 233 ? 4.962 -18.832 -16.460 1.00 92.25 233 LEU A N 1
ATOM 1838 C CA . LEU A 1 233 ? 4.986 -17.376 -16.399 1.00 92.25 233 LEU A CA 1
ATOM 1839 C C . LEU A 1 233 ? 3.802 -16.859 -17.210 1.00 92.25 233 LEU A C 1
ATOM 1841 O O . LEU A 1 233 ? 3.561 -17.330 -18.320 1.00 92.25 233 LEU A O 1
ATOM 1845 N N . ASN A 1 234 ? 3.049 -15.921 -16.650 1.00 91.94 234 ASN A N 1
ATOM 1846 C CA . ASN A 1 234 ? 1.935 -15.305 -17.351 1.00 91.94 234 ASN A CA 1
ATOM 1847 C C . ASN A 1 234 ? 2.342 -13.911 -17.816 1.00 91.94 234 ASN A C 1
ATOM 1849 O O . ASN A 1 234 ? 2.912 -13.150 -17.041 1.00 91.94 234 ASN A O 1
ATOM 1853 N N . GLU A 1 235 ? 1.988 -13.555 -19.042 1.00 89.69 235 GLU A N 1
ATOM 1854 C CA . GLU A 1 235 ? 2.104 -12.194 -19.558 1.00 89.69 235 GLU A CA 1
ATOM 1855 C C . GLU A 1 235 ? 0.732 -11.681 -19.995 1.00 89.69 235 GLU A C 1
ATOM 1857 O O . GLU A 1 235 ? -0.099 -12.427 -20.515 1.00 89.69 235 GLU A O 1
ATOM 1862 N N . THR A 1 236 ? 0.472 -10.400 -19.761 1.00 88.00 236 THR A N 1
ATOM 1863 C CA . THR A 1 236 ? -0.725 -9.694 -20.228 1.00 88.00 236 THR A CA 1
ATOM 1864 C C . THR A 1 236 ? -0.322 -8.353 -20.829 1.00 88.00 236 THR A C 1
ATOM 1866 O O . THR A 1 236 ? 0.707 -7.788 -20.463 1.00 88.00 236 THR A O 1
ATOM 1869 N N . GLY A 1 237 ? -1.112 -7.836 -21.771 1.00 79.88 237 GLY A N 1
ATOM 1870 C CA . GLY A 1 237 ? -0.850 -6.520 -22.358 1.00 79.88 237 GLY A CA 1
ATOM 1871 C C . GLY A 1 237 ? -0.846 -5.430 -21.285 1.00 79.88 237 GLY A C 1
ATOM 1872 O O . GLY A 1 237 ? -1.681 -5.464 -20.376 1.00 79.88 237 GLY A O 1
ATOM 1873 N N . SER A 1 238 ? 0.091 -4.478 -21.371 1.00 65.31 238 SER A N 1
ATOM 1874 C CA . SER A 1 238 ? 0.183 -3.416 -20.370 1.00 65.31 238 SER A CA 1
ATOM 1875 C C . SER A 1 238 ? -0.980 -2.433 -20.476 1.00 65.31 238 SER A C 1
ATOM 1877 O O . SER A 1 238 ? -1.217 -1.824 -21.520 1.00 65.31 238 SER A O 1
ATOM 1879 N N . LEU A 1 239 ? -1.654 -2.199 -19.349 1.00 55.84 239 LEU A N 1
ATOM 1880 C CA . LEU A 1 239 ? -2.691 -1.170 -19.218 1.00 55.84 239 LEU A CA 1
ATOM 1881 C C . LEU A 1 239 ? -2.107 0.255 -19.214 1.00 55.84 239 LEU A C 1
ATOM 1883 O O . LEU A 1 239 ? -2.854 1.230 -19.221 1.00 55.84 239 LEU A O 1
ATOM 1887 N N . ARG A 1 240 ? -0.773 0.395 -19.173 1.00 54.06 240 ARG A N 1
ATOM 1888 C CA . ARG A 1 240 ? -0.081 1.679 -18.978 1.00 54.06 240 ARG A CA 1
ATOM 1889 C C . ARG A 1 240 ? 0.389 2.355 -20.271 1.00 54.06 240 ARG A C 1
ATOM 1891 O O . ARG A 1 240 ? 0.855 3.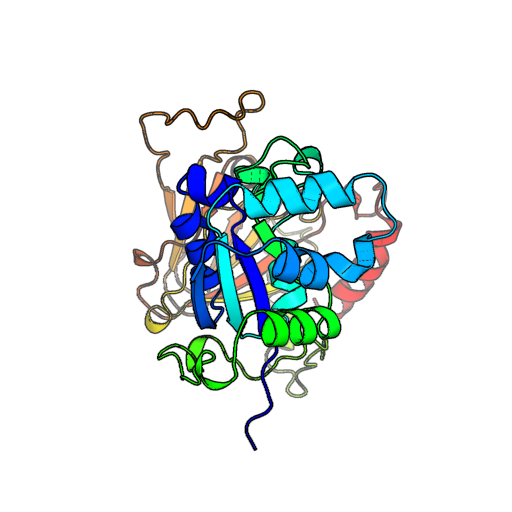492 -20.200 1.00 54.06 240 ARG A O 1
ATOM 1898 N N . HIS A 1 241 ? 0.282 1.703 -21.434 1.00 44.22 241 HIS A N 1
ATOM 1899 C CA . HIS A 1 241 ? 0.760 2.272 -22.709 1.00 44.22 241 HIS A CA 1
ATOM 1900 C C . HIS A 1 241 ? -0.212 3.224 -23.411 1.00 44.22 241 HIS A C 1
ATOM 1902 O O . HIS A 1 241 ? 0.230 3.971 -24.286 1.00 44.22 241 HIS A O 1
ATOM 1908 N N . ASP A 1 242 ? -1.476 3.318 -22.986 1.00 40.91 242 ASP A N 1
ATOM 1909 C CA . ASP A 1 242 ? -2.381 4.374 -23.463 1.00 40.91 242 ASP A CA 1
ATOM 1910 C C . ASP A 1 242 ? -2.090 5.704 -22.750 1.00 40.91 242 ASP A C 1
ATOM 1912 O O . ASP A 1 242 ? -2.819 6.217 -21.898 1.00 40.91 242 ASP A O 1
ATOM 1916 N N . LYS A 1 243 ? -0.958 6.305 -23.122 1.00 41.03 243 LYS A N 1
ATOM 1917 C CA . LYS A 1 243 ? -0.627 7.692 -22.800 1.00 41.03 243 LYS A CA 1
ATOM 1918 C C . LYS A 1 243 ? -1.602 8.628 -23.521 1.00 41.03 243 LYS A C 1
ATOM 1920 O O . LYS A 1 243 ? -1.292 9.085 -24.619 1.00 41.03 243 LYS A O 1
ATOM 1925 N N . LYS A 1 244 ? -2.732 8.947 -22.875 1.00 34.16 244 LYS A N 1
ATOM 1926 C CA . LYS A 1 244 ? -3.364 10.293 -22.808 1.00 34.16 244 LYS A CA 1
ATOM 1927 C C . LYS A 1 244 ? -4.749 10.328 -22.162 1.00 34.16 244 LYS A C 1
ATOM 1929 O O . LYS A 1 244 ? -5.250 11.424 -21.930 1.00 34.16 244 LYS A O 1
ATOM 1934 N N . GLU A 1 245 ? -5.333 9.198 -21.791 1.00 31.08 245 GLU A N 1
ATOM 1935 C CA . GLU A 1 245 ? -6.596 9.186 -21.058 1.00 31.08 245 GLU A CA 1
ATOM 1936 C C . GLU A 1 245 ? -6.424 8.388 -19.768 1.00 31.08 245 GLU A C 1
ATOM 1938 O O . GLU A 1 245 ? -6.299 7.172 -19.780 1.00 31.08 245 GLU A O 1
ATOM 1943 N N . PHE A 1 246 ? -6.484 9.071 -18.622 1.00 38.25 246 PHE A N 1
ATOM 1944 C CA . PHE A 1 246 ? -6.768 8.443 -17.323 1.00 38.25 246 PHE A CA 1
ATOM 1945 C C . PHE A 1 246 ? -8.250 8.040 -17.230 1.00 38.25 246 PHE A C 1
ATOM 1947 O O . PHE A 1 246 ? -8.910 8.211 -16.207 1.00 38.25 246 PHE A O 1
ATOM 1954 N N . VAL A 1 247 ? -8.794 7.533 -18.331 1.00 32.09 247 VAL A N 1
ATOM 1955 C CA . VAL A 1 247 ? -10.048 6.810 -18.361 1.00 32.09 247 VAL A CA 1
ATOM 1956 C C . VAL A 1 247 ? -9.610 5.368 -18.508 1.00 32.09 247 VAL A C 1
ATOM 1958 O O . VAL A 1 247 ? -9.070 4.985 -19.541 1.00 32.09 247 VAL A O 1
ATOM 1961 N N . VAL A 1 248 ? -9.844 4.557 -17.477 1.00 36.97 248 VAL A N 1
ATOM 1962 C CA . VAL A 1 248 ? -10.008 3.120 -17.690 1.00 36.97 248 VAL A CA 1
ATOM 1963 C C . VAL A 1 248 ? -11.236 3.003 -18.586 1.00 36.97 248 VAL A C 1
ATOM 1965 O O . VAL A 1 248 ? -12.362 2.857 -18.113 1.00 36.97 248 VAL A O 1
ATOM 1968 N N . GLN A 1 249 ? -11.055 3.173 -19.896 1.00 31.27 249 GLN A N 1
ATOM 1969 C CA . GLN A 1 249 ? -12.020 2.646 -20.829 1.00 31.27 249 GLN A CA 1
ATOM 1970 C C . GLN A 1 249 ? -11.931 1.152 -20.580 1.00 31.27 249 GLN A C 1
ATOM 1972 O O . GLN A 1 249 ? -10.880 0.540 -20.772 1.00 31.27 249 GLN A O 1
ATOM 1977 N N . TYR A 1 250 ? -13.014 0.585 -20.052 1.00 35.81 250 TYR A N 1
ATOM 1978 C CA . TYR A 1 250 ? -13.246 -0.845 -20.092 1.00 35.81 250 TYR A CA 1
ATOM 1979 C C . TYR A 1 250 ? -13.256 -1.222 -21.570 1.00 35.81 250 TYR A C 1
ATOM 1981 O O . TYR A 1 250 ? -14.311 -1.281 -22.199 1.00 35.81 250 TYR A O 1
ATOM 1989 N N . ASN A 1 251 ? -12.069 -1.390 -22.154 1.00 39.50 251 ASN A N 1
ATOM 1990 C CA . ASN A 1 251 ? -11.925 -1.955 -23.469 1.00 39.50 251 ASN A CA 1
ATOM 1991 C C . ASN A 1 251 ? -12.566 -3.330 -23.322 1.00 39.50 251 ASN A C 1
ATOM 1993 O O . ASN A 1 251 ? -12.142 -4.155 -22.513 1.00 39.50 251 ASN A O 1
ATOM 1997 N N . THR A 1 252 ? -13.693 -3.519 -23.996 1.00 43.59 252 THR A N 1
ATOM 1998 C CA . THR A 1 252 ? -14.654 -4.611 -23.777 1.00 43.59 252 THR A CA 1
ATOM 1999 C C . THR A 1 252 ? -14.105 -5.982 -24.186 1.00 43.59 252 THR A C 1
ATOM 2001 O O . THR A 1 252 ? -14.843 -6.962 -24.268 1.00 43.59 252 THR A O 1
ATOM 2004 N N . LYS A 1 253 ? -12.793 -6.067 -24.422 1.00 46.69 253 LYS A N 1
ATOM 2005 C CA . LYS A 1 253 ? -12.036 -7.285 -24.658 1.00 46.69 253 LYS A CA 1
ATOM 2006 C C . LYS A 1 253 ? -10.890 -7.355 -23.643 1.00 46.69 253 LYS A C 1
ATOM 2008 O O . LYS A 1 253 ? -10.026 -6.480 -23.676 1.00 46.69 253 LYS A O 1
ATOM 2013 N N . PRO A 1 254 ? -10.861 -8.368 -22.760 1.00 59.69 254 PRO A N 1
ATOM 2014 C CA . PRO A 1 254 ? -9.702 -8.596 -21.908 1.00 59.69 254 PRO A CA 1
ATOM 2015 C C . PRO A 1 254 ? -8.472 -8.831 -22.790 1.00 59.69 254 PRO A C 1
ATOM 2017 O O . PRO A 1 254 ? -8.557 -9.537 -23.801 1.00 59.69 254 PRO A O 1
ATOM 2020 N N . TRP A 1 255 ? -7.341 -8.227 -22.422 1.00 69.06 255 TRP A N 1
ATOM 2021 C CA . TRP A 1 255 ? -6.062 -8.556 -23.044 1.00 69.06 255 TRP A CA 1
ATOM 2022 C C . TRP A 1 255 ? -5.817 -10.065 -22.916 1.00 69.06 255 TRP A C 1
ATOM 2024 O O . TRP A 1 255 ? -6.145 -10.652 -21.879 1.00 69.06 255 TRP A O 1
ATOM 2034 N N . PRO A 1 256 ? -5.292 -10.723 -23.962 1.00 81.94 256 PRO A N 1
ATOM 2035 C CA . PRO A 1 256 ? -4.990 -12.140 -23.879 1.00 81.94 256 PRO A CA 1
ATOM 2036 C C . PRO A 1 256 ? -3.936 -12.375 -22.796 1.00 81.94 256 PRO A C 1
ATOM 2038 O O . PRO A 1 256 ? -2.926 -11.674 -22.740 1.00 81.94 256 PRO A O 1
ATOM 2041 N N . ILE A 1 257 ? -4.168 -13.389 -21.965 1.00 88.06 257 ILE A N 1
ATOM 2042 C CA . ILE A 1 257 ? -3.150 -13.909 -21.054 1.00 88.06 257 ILE A CA 1
ATOM 2043 C C . ILE A 1 257 ? -2.315 -14.916 -21.838 1.00 88.06 257 ILE A C 1
ATOM 2045 O O . ILE A 1 257 ? -2.820 -15.957 -22.269 1.00 88.06 257 ILE A O 1
ATOM 2049 N N . VAL A 1 258 ? -1.037 -14.606 -22.012 1.00 91.88 258 VAL A N 1
ATOM 2050 C CA . VAL A 1 258 ? -0.050 -15.510 -22.593 1.00 91.88 258 VAL A CA 1
ATOM 2051 C C . VAL A 1 258 ? 0.553 -16.330 -21.462 1.00 91.88 258 VAL A C 1
ATOM 2053 O O . VAL A 1 258 ? 1.208 -15.797 -20.575 1.00 91.88 258 VAL A O 1
ATOM 2056 N N . ARG A 1 259 ? 0.325 -17.643 -21.492 1.00 94.06 259 ARG A N 1
ATOM 2057 C CA . ARG A 1 259 ? 0.954 -18.602 -20.578 1.00 94.06 259 ARG A CA 1
ATOM 2058 C C . ARG A 1 259 ? 2.213 -19.147 -21.231 1.00 94.06 259 ARG A C 1
ATOM 2060 O O . ARG A 1 259 ? 2.122 -19.819 -22.255 1.00 94.06 259 ARG A O 1
ATOM 2067 N N . ILE A 1 260 ? 3.366 -18.865 -20.640 1.00 94.62 260 ILE A N 1
ATOM 2068 C CA . ILE A 1 260 ? 4.678 -19.333 -21.084 1.00 94.62 260 ILE A CA 1
ATOM 2069 C C . ILE A 1 260 ? 5.076 -20.511 -20.187 1.00 94.62 260 ILE A C 1
ATOM 2071 O O . ILE A 1 260 ? 5.382 -20.294 -19.011 1.00 94.62 260 ILE A O 1
ATOM 2075 N N . PRO A 1 261 ? 5.073 -21.756 -20.697 1.00 94.81 261 PRO A N 1
ATOM 2076 C CA . PRO A 1 261 ? 5.555 -22.900 -19.941 1.00 94.81 261 PRO A CA 1
ATOM 2077 C C . PRO A 1 261 ? 7.055 -22.768 -19.684 1.00 94.81 261 PRO A C 1
ATOM 2079 O O . PRO A 1 261 ? 7.849 -22.572 -20.603 1.00 94.81 261 PRO A O 1
ATOM 2082 N N . LEU A 1 262 ? 7.435 -22.918 -18.426 1.00 94.50 262 LEU A N 1
ATOM 2083 C CA . LEU A 1 262 ? 8.799 -22.907 -17.929 1.00 94.50 262 LEU A CA 1
ATOM 2084 C C . LEU A 1 262 ? 9.063 -24.265 -17.269 1.00 94.50 262 LEU A C 1
ATOM 2086 O O . LEU A 1 262 ? 8.783 -24.427 -16.078 1.00 94.50 262 LEU A O 1
ATOM 2090 N N . PRO A 1 263 ? 9.563 -25.266 -18.013 1.00 94.81 263 PRO A N 1
ATOM 2091 C CA . PRO A 1 263 ? 9.921 -26.559 -17.439 1.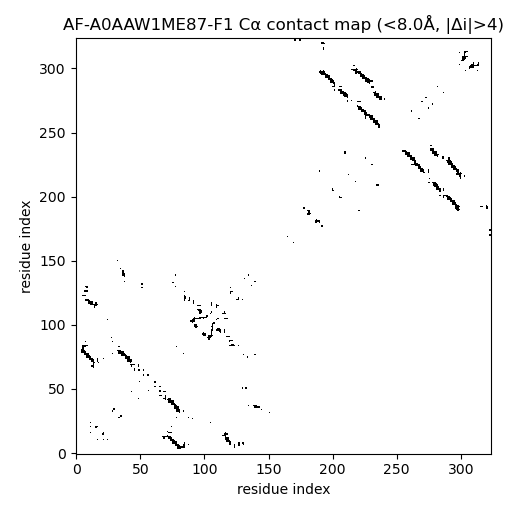00 94.81 263 PRO A CA 1
ATOM 2092 C C . PRO A 1 263 ? 10.933 -26.412 -16.297 1.00 94.81 263 PRO A C 1
ATOM 2094 O O . PRO A 1 263 ? 11.693 -25.440 -16.239 1.00 94.81 263 PRO A O 1
ATOM 2097 N N . ARG A 1 264 ? 10.995 -27.369 -15.371 1.00 93.38 264 ARG A N 1
ATOM 2098 C CA . ARG A 1 264 ? 12.033 -27.357 -14.333 1.00 93.38 264 ARG A CA 1
ATOM 2099 C C . ARG A 1 264 ? 13.417 -27.295 -14.974 1.00 93.38 264 ARG A C 1
ATOM 2101 O O . ARG A 1 264 ? 13.689 -27.972 -15.968 1.00 93.38 264 ARG A O 1
ATOM 2108 N N . ARG A 1 265 ? 14.318 -26.529 -14.359 1.00 91.25 265 ARG A N 1
ATOM 2109 C CA . ARG A 1 265 ? 15.692 -26.300 -14.838 1.00 91.25 265 ARG A CA 1
ATOM 2110 C C . ARG A 1 265 ? 15.760 -25.572 -16.187 1.00 91.25 265 ARG A C 1
ATOM 2112 O O . ARG A 1 265 ? 16.738 -25.734 -16.914 1.00 91.25 265 ARG A O 1
ATOM 2119 N N . SER A 1 266 ? 14.749 -24.765 -16.521 1.00 94.44 266 SER A N 1
ATOM 2120 C CA . SER A 1 266 ? 14.770 -23.882 -17.691 1.00 94.44 266 SER A CA 1
ATOM 2121 C C . SER A 1 266 ? 15.346 -22.503 -17.365 1.00 94.44 266 SER A C 1
ATOM 2123 O O . SER A 1 266 ? 15.117 -21.961 -16.283 1.00 94.44 266 SER A O 1
ATOM 2125 N N . LEU A 1 267 ? 16.009 -21.899 -18.349 1.00 94.44 267 LEU A N 1
ATOM 2126 C CA . LEU A 1 267 ? 16.379 -20.486 -18.364 1.00 94.44 267 LEU A CA 1
ATOM 2127 C C . LEU A 1 267 ? 15.376 -19.719 -19.231 1.00 94.44 267 LEU A C 1
ATOM 2129 O O . LEU A 1 267 ? 15.129 -20.098 -20.374 1.00 94.44 267 LEU A O 1
ATOM 2133 N N . PHE A 1 268 ? 14.841 -18.629 -18.699 1.00 95.31 268 PHE A N 1
ATOM 2134 C CA . PHE A 1 268 ? 13.986 -17.686 -19.402 1.00 95.31 268 PHE A CA 1
ATOM 2135 C C . PHE A 1 268 ? 14.648 -16.310 -19.423 1.00 95.31 268 PHE A C 1
ATOM 2137 O O . PHE A 1 268 ? 15.191 -15.864 -18.412 1.00 95.31 268 PHE A O 1
ATOM 2144 N N . VAL A 1 269 ? 14.610 -15.649 -20.578 1.00 96.00 269 VAL A N 1
ATOM 2145 C CA . VAL A 1 269 ? 15.143 -14.297 -20.766 1.00 96.00 269 VAL A CA 1
ATOM 2146 C C . VAL A 1 269 ? 14.080 -13.468 -21.472 1.00 96.00 269 VAL A C 1
ATOM 2148 O O . VAL A 1 269 ? 13.788 -13.703 -22.644 1.00 96.00 269 VAL A O 1
ATOM 2151 N N . MET A 1 270 ? 13.515 -12.498 -20.760 1.00 94.19 270 MET A N 1
ATOM 2152 C CA . MET A 1 270 ? 12.604 -11.501 -21.317 1.00 94.19 270 MET A CA 1
ATOM 2153 C C . MET A 1 270 ? 13.398 -10.255 -21.707 1.00 94.19 270 MET A C 1
ATOM 2155 O O . MET A 1 270 ? 14.152 -9.720 -20.896 1.00 94.19 270 MET A O 1
ATOM 2159 N N . TYR A 1 271 ? 13.243 -9.817 -22.955 1.00 94.38 271 TYR A N 1
ATOM 2160 C CA . TYR A 1 271 ? 13.949 -8.676 -23.542 1.00 94.38 271 TYR A CA 1
ATOM 2161 C C . TYR A 1 271 ? 13.149 -8.104 -24.725 1.00 94.38 271 TYR A C 1
ATOM 2163 O O . TYR A 1 271 ? 12.160 -8.696 -25.173 1.00 94.38 271 TYR A O 1
ATOM 2171 N N . GLY A 1 272 ? 13.563 -6.954 -25.251 1.00 90.38 272 GLY A N 1
ATOM 2172 C CA . GLY A 1 272 ? 12.925 -6.289 -26.379 1.00 90.38 272 GLY A CA 1
ATOM 2173 C C . GLY A 1 272 ? 11.505 -5.834 -26.056 1.00 90.38 272 GLY A C 1
ATOM 2174 O O . GLY A 1 272 ? 11.183 -5.471 -24.931 1.00 90.38 272 GLY A O 1
ATOM 2175 N N . LYS A 1 273 ? 10.606 -5.873 -27.043 1.00 88.06 273 LYS A N 1
ATOM 2176 C CA . LYS A 1 273 ? 9.220 -5.411 -26.854 1.00 88.06 273 LYS A CA 1
ATOM 2177 C C . LYS A 1 273 ? 8.496 -6.109 -25.702 1.00 88.06 273 LYS A C 1
ATOM 2179 O O . LYS A 1 273 ? 7.755 -5.446 -24.988 1.00 88.06 273 LYS A O 1
ATOM 2184 N N . ALA A 1 274 ? 8.749 -7.401 -25.478 1.00 87.50 274 ALA A N 1
ATOM 2185 C CA . ALA A 1 274 ? 8.144 -8.145 -24.370 1.00 87.50 274 ALA A CA 1
ATOM 2186 C C . ALA A 1 274 ? 8.449 -7.488 -23.012 1.00 87.50 274 ALA A C 1
ATOM 2188 O O . ALA A 1 274 ? 7.539 -7.216 -22.240 1.00 87.50 274 ALA A O 1
ATOM 2189 N N . ARG A 1 275 ? 9.708 -7.090 -22.786 1.00 89.31 275 ARG A N 1
ATOM 2190 C CA . ARG A 1 275 ? 10.166 -6.421 -21.556 1.00 89.31 275 ARG A CA 1
ATOM 2191 C C . ARG A 1 275 ? 9.415 -5.124 -21.228 1.00 89.31 275 ARG A C 1
ATOM 2193 O O . ARG A 1 275 ? 9.313 -4.768 -20.050 1.00 89.31 275 ARG A O 1
ATOM 2200 N N . TYR A 1 276 ? 8.960 -4.398 -22.248 1.00 85.38 276 TYR A N 1
ATOM 2201 C CA . TYR A 1 276 ? 8.436 -3.036 -22.101 1.00 85.38 276 TYR A CA 1
ATOM 2202 C C . TYR A 1 276 ? 6.943 -2.897 -22.399 1.00 85.38 276 TYR A C 1
ATOM 2204 O O . TYR A 1 276 ? 6.340 -1.914 -21.973 1.00 85.38 276 TYR A O 1
ATOM 2212 N N . GLU A 1 277 ? 6.353 -3.814 -23.163 1.00 84.44 277 GLU A N 1
ATOM 2213 C CA . GLU A 1 277 ? 4.950 -3.750 -23.594 1.00 84.44 277 GLU A CA 1
ATOM 2214 C C . GLU A 1 277 ? 4.054 -4.731 -22.824 1.00 84.44 277 GLU A C 1
ATOM 2216 O O . GLU A 1 277 ? 2.835 -4.536 -22.785 1.00 84.44 277 GLU A O 1
ATOM 2221 N N . TRP A 1 278 ? 4.644 -5.747 -22.188 1.00 86.38 278 TRP A N 1
ATOM 2222 C CA . TRP A 1 278 ? 3.918 -6.799 -21.488 1.00 86.38 278 TRP A CA 1
ATOM 2223 C C . TRP A 1 278 ? 4.171 -6.746 -19.986 1.00 86.38 278 TRP A C 1
ATOM 2225 O O . TRP A 1 278 ? 5.295 -6.593 -19.513 1.00 86.38 278 TRP A O 1
ATOM 2235 N N . GLU A 1 279 ? 3.085 -6.863 -19.234 1.00 89.06 279 GLU A N 1
ATOM 2236 C CA . GLU A 1 279 ? 3.110 -7.022 -17.791 1.00 89.06 279 GLU A CA 1
ATOM 2237 C C . GLU A 1 279 ? 3.208 -8.508 -17.470 1.00 89.06 279 GLU A C 1
ATOM 2239 O O . GLU A 1 279 ? 2.345 -9.303 -17.854 1.00 89.06 279 GLU A O 1
ATOM 2244 N N . HIS A 1 280 ? 4.257 -8.880 -16.746 1.00 89.94 280 HIS A N 1
ATOM 2245 C CA . HIS A 1 280 ? 4.418 -10.237 -16.263 1.00 89.94 280 HIS A CA 1
ATOM 2246 C C . HIS A 1 280 ? 3.679 -10.406 -14.933 1.00 89.94 280 HIS A C 1
ATOM 2248 O O . HIS A 1 280 ? 3.585 -9.491 -14.112 1.00 89.94 280 HIS A O 1
ATOM 2254 N N . GLN A 1 281 ? 3.102 -11.584 -14.739 1.00 88.75 281 GLN A N 1
ATOM 2255 C CA . GLN A 1 281 ? 2.281 -11.927 -13.588 1.00 88.75 281 GLN A CA 1
ATOM 2256 C C . GLN A 1 281 ? 2.402 -13.420 -13.292 1.00 88.75 281 GLN A C 1
ATOM 2258 O O . GLN A 1 281 ? 2.841 -14.210 -14.130 1.00 88.75 281 GLN A O 1
ATOM 2263 N N . ILE A 1 282 ? 1.954 -13.829 -12.111 1.00 89.44 282 ILE A N 1
ATOM 2264 C CA . ILE A 1 282 ? 1.800 -15.240 -11.769 1.00 89.44 282 ILE A CA 1
ATOM 2265 C C . ILE A 1 282 ? 0.381 -15.445 -11.261 1.00 89.44 282 ILE A C 1
ATOM 2267 O O . ILE A 1 282 ? 0.042 -15.001 -10.162 1.00 89.44 282 ILE A O 1
ATOM 2271 N N . LEU A 1 283 ? -0.430 -16.144 -12.051 1.00 87.12 283 LEU A N 1
ATOM 2272 C CA . LEU A 1 283 ? -1.783 -16.505 -11.662 1.00 87.12 283 LEU A CA 1
ATOM 2273 C C . LEU A 1 283 ? -1.766 -17.609 -10.609 1.00 87.12 283 LEU A C 1
ATOM 2275 O O . LEU A 1 283 ? -0.938 -18.521 -10.652 1.00 87.12 283 LEU A O 1
ATOM 2279 N N . ARG A 1 284 ? -2.708 -17.530 -9.668 1.00 86.19 284 ARG A N 1
ATOM 2280 C CA . ARG A 1 284 ? -2.814 -18.497 -8.573 1.00 86.19 284 ARG A CA 1
ATOM 2281 C C . ARG A 1 284 ? -3.135 -19.893 -9.097 1.00 86.19 284 ARG A C 1
ATOM 2283 O O . ARG A 1 284 ? -2.567 -20.861 -8.609 1.00 86.19 284 ARG A O 1
ATOM 2290 N N . GLU A 1 285 ? -4.023 -19.994 -10.083 1.00 87.81 285 GLU A N 1
ATOM 2291 C CA . GLU A 1 285 ? -4.416 -21.268 -10.691 1.00 87.81 285 GLU A CA 1
ATOM 2292 C C . GLU A 1 285 ? -3.268 -21.993 -11.408 1.00 87.81 285 GLU A C 1
ATOM 2294 O O . GLU A 1 285 ? -3.326 -23.209 -11.565 1.00 87.81 285 GLU A O 1
ATOM 2299 N N . ASP A 1 286 ? -2.213 -21.269 -11.792 1.00 90.06 286 ASP A N 1
ATOM 2300 C CA . ASP A 1 286 ? -1.051 -21.830 -12.484 1.00 90.06 286 ASP A CA 1
ATOM 2301 C C . ASP A 1 286 ? 0.072 -22.259 -11.514 1.00 90.06 286 ASP A C 1
ATOM 2303 O O . ASP A 1 286 ? 1.109 -22.776 -11.938 1.00 90.06 286 ASP A O 1
ATOM 2307 N N . ILE A 1 287 ? -0.108 -22.060 -10.202 1.00 88.25 287 ILE A N 1
ATOM 2308 C CA . ILE A 1 287 ? 0.781 -22.596 -9.165 1.00 88.25 287 ILE A CA 1
ATOM 2309 C C . ILE A 1 287 ? 0.150 -23.884 -8.647 1.00 88.25 287 ILE A C 1
ATOM 2311 O O . ILE A 1 287 ? -0.664 -23.875 -7.728 1.00 88.25 287 ILE A O 1
ATOM 2315 N N . VAL A 1 288 ? 0.523 -25.003 -9.263 1.00 89.12 288 VAL A N 1
ATOM 2316 C CA . VAL A 1 288 ? -0.012 -26.334 -8.927 1.00 89.12 288 VAL A CA 1
ATOM 2317 C C . VAL A 1 288 ? 0.873 -27.109 -7.948 1.00 89.12 288 VAL A C 1
ATOM 2319 O O . VAL A 1 288 ? 0.393 -27.993 -7.244 1.00 89.12 288 VAL A O 1
ATOM 2322 N N . GLU A 1 289 ? 2.153 -26.755 -7.861 1.00 89.19 289 GLU A N 1
ATOM 2323 C CA . GLU A 1 289 ? 3.123 -27.346 -6.941 1.00 89.19 289 GLU A CA 1
ATOM 2324 C C . GLU A 1 289 ? 4.143 -26.300 -6.475 1.00 89.19 289 GLU A C 1
ATOM 2326 O O . GLU A 1 289 ? 4.230 -25.195 -7.021 1.00 89.19 289 GLU A O 1
ATOM 2331 N N . LYS A 1 290 ? 4.907 -26.636 -5.429 1.00 85.75 290 LYS A N 1
ATOM 2332 C CA . LYS A 1 290 ? 5.935 -25.744 -4.895 1.00 85.75 290 LYS A CA 1
ATOM 2333 C C . LYS A 1 290 ? 7.034 -25.541 -5.938 1.00 85.75 290 LYS A C 1
ATOM 2335 O O . LYS A 1 290 ? 7.738 -26.484 -6.293 1.00 85.75 290 LYS A O 1
ATOM 2340 N N . ARG A 1 291 ? 7.241 -24.295 -6.359 1.00 87.19 291 ARG A N 1
ATOM 2341 C CA . ARG A 1 291 ? 8.305 -23.919 -7.298 1.00 87.19 291 ARG A CA 1
ATOM 2342 C C . ARG A 1 291 ? 9.225 -22.868 -6.692 1.00 87.19 291 ARG A C 1
ATOM 2344 O O . ARG A 1 291 ? 8.781 -21.982 -5.963 1.00 87.19 291 ARG A O 1
ATOM 2351 N N . ILE A 1 292 ? 10.506 -22.970 -7.027 1.00 87.50 292 ILE A N 1
ATOM 2352 C CA . ILE A 1 292 ? 11.524 -21.962 -6.725 1.00 87.50 292 ILE A CA 1
ATOM 2353 C C . ILE A 1 292 ? 12.124 -21.523 -8.051 1.00 87.50 292 ILE A C 1
ATOM 2355 O O . ILE A 1 292 ? 12.510 -22.374 -8.859 1.00 87.50 292 ILE A O 1
ATOM 2359 N N . CYS A 1 293 ? 12.219 -20.215 -8.259 1.00 88.88 293 CYS A N 1
ATOM 2360 C CA . CYS A 1 293 ? 12.980 -19.640 -9.354 1.00 88.88 293 CYS A CA 1
ATOM 2361 C C . CYS A 1 293 ? 13.943 -18.562 -8.852 1.00 88.88 293 CYS A C 1
ATOM 2363 O O . CYS A 1 293 ? 13.718 -17.925 -7.826 1.00 88.88 293 CYS A O 1
ATOM 2365 N N . LEU A 1 294 ? 15.039 -18.385 -9.582 1.00 91.50 294 LEU A N 1
ATOM 2366 C CA . LEU A 1 294 ? 16.005 -17.319 -9.356 1.00 91.50 294 LEU A CA 1
ATOM 2367 C C . LEU A 1 294 ? 15.809 -16.263 -10.433 1.00 91.50 294 LEU A C 1
ATOM 2369 O O . LEU A 1 294 ? 15.885 -16.576 -11.618 1.00 91.50 294 LEU A O 1
ATOM 2373 N N . ALA A 1 295 ? 15.548 -15.033 -10.026 1.00 91.50 295 ALA A N 1
ATOM 2374 C CA . ALA A 1 295 ? 15.389 -13.889 -10.902 1.00 91.50 295 ALA A CA 1
ATOM 2375 C C . ALA A 1 295 ? 16.673 -13.052 -10.859 1.00 91.50 295 ALA A C 1
ATOM 2377 O O . ALA A 1 295 ? 17.114 -12.681 -9.776 1.00 91.50 295 ALA A O 1
ATOM 2378 N N . TYR A 1 296 ? 17.262 -12.753 -12.015 1.00 93.62 296 TYR A N 1
ATOM 2379 C CA . TYR A 1 296 ? 18.477 -11.946 -12.123 1.00 93.62 296 TYR A CA 1
ATOM 2380 C C . TYR A 1 296 ? 18.186 -10.640 -12.860 1.00 93.62 296 TYR A C 1
ATOM 2382 O O . TYR A 1 296 ? 17.369 -10.613 -13.792 1.00 93.62 296 TYR A O 1
ATOM 2390 N N . ARG A 1 297 ? 18.839 -9.557 -12.435 1.00 94.00 297 ARG A N 1
ATOM 2391 C CA . ARG A 1 297 ? 18.725 -8.222 -13.035 1.00 94.00 297 ARG A CA 1
ATOM 2392 C C . ARG A 1 297 ? 20.103 -7.642 -13.314 1.00 94.00 297 ARG A C 1
ATOM 2394 O O . ARG A 1 297 ? 21.037 -7.844 -12.541 1.00 94.00 297 ARG A O 1
ATOM 2401 N N . GLU A 1 298 ? 20.182 -6.879 -14.392 1.00 93.62 298 GLU A N 1
ATOM 2402 C CA . GLU A 1 298 ? 21.309 -6.013 -14.727 1.00 93.62 298 GLU A CA 1
ATOM 2403 C C . GLU A 1 298 ? 20.881 -4.547 -14.641 1.00 93.62 298 GLU A C 1
ATOM 2405 O O . GLU A 1 298 ? 19.686 -4.236 -14.644 1.00 93.62 298 GLU A O 1
ATOM 2410 N N . PHE A 1 299 ? 21.844 -3.632 -14.595 1.00 93.94 299 PHE A N 1
ATOM 2411 C CA . PHE A 1 299 ? 21.535 -2.210 -14.655 1.00 93.94 299 PHE A CA 1
ATOM 2412 C C . PHE A 1 299 ? 21.130 -1.755 -16.056 1.00 93.94 299 PHE A C 1
ATOM 2414 O O . PHE A 1 299 ? 21.652 -2.213 -17.070 1.00 93.94 299 PHE A O 1
ATOM 2421 N N . THR A 1 300 ? 20.234 -0.773 -16.102 1.00 92.38 300 THR A N 1
ATOM 2422 C CA . THR A 1 300 ? 19.985 0.014 -17.310 1.00 92.38 300 THR A CA 1
ATOM 2423 C C . THR A 1 300 ? 21.222 0.859 -17.669 1.00 92.38 300 THR A C 1
ATOM 2425 O O . THR A 1 300 ? 21.956 1.270 -16.759 1.00 92.38 300 THR A O 1
ATOM 2428 N N . PRO A 1 301 ? 21.470 1.182 -18.957 1.00 92.06 301 PRO A N 1
ATOM 2429 C CA . PRO A 1 301 ? 22.699 1.857 -19.384 1.00 92.06 301 PRO A CA 1
ATOM 2430 C C . PRO A 1 301 ? 23.026 3.163 -18.652 1.00 92.06 301 PRO A C 1
ATOM 2432 O O . PRO A 1 301 ? 24.198 3.489 -18.495 1.00 92.06 301 PRO A O 1
ATOM 2435 N N . SER A 1 302 ? 22.032 3.898 -18.132 1.00 89.94 302 SER A N 1
ATOM 2436 C CA . SER A 1 302 ? 22.298 5.139 -17.388 1.00 89.94 302 SER A CA 1
ATOM 2437 C C . SER A 1 302 ? 23.119 4.932 -16.111 1.00 89.94 302 SER A C 1
ATOM 2439 O O . SER A 1 302 ? 23.724 5.886 -15.634 1.00 89.94 302 SER A O 1
ATOM 2441 N N . PHE A 1 303 ? 23.116 3.729 -15.528 1.00 91.19 303 PHE A N 1
ATOM 2442 C CA . PHE A 1 303 ? 23.877 3.397 -14.314 1.00 91.19 303 PHE A CA 1
ATOM 2443 C C . PHE A 1 303 ? 25.237 2.749 -14.612 1.00 91.19 303 PHE A C 1
ATOM 2445 O O . PHE A 1 303 ? 26.028 2.553 -13.689 1.00 91.19 303 PHE A O 1
ATOM 2452 N N . LEU A 1 304 ? 25.524 2.442 -15.879 1.00 91.12 304 LEU A N 1
ATOM 2453 C CA . LEU A 1 304 ? 26.799 1.886 -16.326 1.00 91.12 304 LEU A CA 1
ATOM 2454 C C . LEU A 1 304 ? 27.795 2.998 -16.678 1.00 91.12 304 LEU A C 1
ATOM 2456 O O . LEU A 1 304 ? 27.462 4.186 -16.665 1.00 91.12 304 LEU A O 1
ATOM 2460 N N . GLU A 1 305 ? 29.042 2.616 -16.953 1.00 91.88 305 GLU A N 1
ATOM 2461 C CA . GLU A 1 305 ? 30.097 3.558 -17.330 1.00 91.88 305 GLU A CA 1
ATOM 2462 C C . GLU A 1 305 ? 29.677 4.406 -18.542 1.00 91.88 305 GLU A C 1
ATOM 2464 O O . GLU A 1 305 ? 29.215 3.887 -19.555 1.00 91.88 305 GLU A O 1
ATOM 2469 N N . GLY A 1 306 ? 29.808 5.730 -18.414 1.00 91.88 306 GLY A N 1
ATOM 2470 C CA . GLY A 1 306 ? 29.355 6.694 -19.422 1.00 91.88 306 GLY A CA 1
ATOM 2471 C C . GLY A 1 306 ? 27.890 7.136 -19.298 1.00 91.88 306 GLY A C 1
ATOM 2472 O O . GLY A 1 306 ? 27.484 8.039 -20.023 1.00 91.88 306 GLY A O 1
ATOM 2473 N N . GLY A 1 307 ? 27.108 6.557 -18.380 1.00 91.50 307 GLY A N 1
ATOM 2474 C CA . GLY A 1 307 ? 25.730 6.966 -18.099 1.00 91.50 307 GLY A CA 1
ATOM 2475 C C . GLY A 1 307 ? 25.598 8.084 -17.052 1.00 91.50 307 GLY A C 1
ATOM 2476 O O . GLY A 1 307 ? 26.436 8.238 -16.159 1.00 91.50 307 GLY A O 1
ATOM 2477 N N . ASP A 1 308 ? 24.496 8.838 -17.112 1.00 92.38 308 ASP A N 1
ATOM 2478 C CA . ASP A 1 308 ? 24.234 10.002 -16.241 1.00 92.38 308 ASP A CA 1
ATOM 2479 C C . ASP A 1 308 ? 24.157 9.662 -14.738 1.00 92.38 308 ASP A C 1
ATOM 2481 O O . ASP A 1 308 ? 24.416 10.503 -13.872 1.00 92.38 308 ASP A O 1
ATOM 2485 N N . ASN A 1 309 ? 23.833 8.408 -14.414 1.00 91.12 309 ASN A N 1
ATOM 2486 C CA . ASN A 1 309 ? 23.709 7.883 -13.055 1.00 91.12 309 ASN A CA 1
ATOM 2487 C C . ASN A 1 309 ? 24.892 6.987 -12.650 1.00 91.12 309 ASN A C 1
ATOM 2489 O O . ASN A 1 309 ? 24.838 6.354 -11.592 1.00 91.12 309 ASN A O 1
ATOM 2493 N N . TYR A 1 310 ? 25.983 6.957 -13.426 1.00 91.44 310 TYR A N 1
ATOM 2494 C CA . TYR A 1 310 ? 27.140 6.088 -13.173 1.00 91.44 310 TYR A CA 1
ATOM 2495 C C . TYR A 1 310 ? 27.707 6.222 -11.754 1.00 91.44 310 TYR A C 1
ATOM 2497 O O . TYR A 1 310 ? 28.038 5.227 -11.116 1.00 91.44 310 TYR A O 1
ATOM 2505 N N . LYS A 1 311 ? 27.747 7.442 -11.200 1.00 90.81 311 LYS A N 1
ATOM 2506 C CA . LYS A 1 311 ? 28.219 7.687 -9.822 1.00 90.81 311 LYS A CA 1
ATOM 2507 C C . LYS A 1 311 ? 27.428 6.921 -8.751 1.00 90.81 311 LYS A C 1
ATOM 2509 O O . LYS A 1 311 ? 27.966 6.659 -7.681 1.00 90.81 311 LYS A O 1
ATOM 2514 N N . TYR A 1 312 ? 26.167 6.586 -9.032 1.00 90.00 312 TYR A N 1
ATOM 2515 C CA . TYR A 1 312 ? 25.308 5.793 -8.153 1.00 90.00 312 TYR A CA 1
ATOM 2516 C C . TYR A 1 312 ? 25.386 4.298 -8.475 1.00 90.00 312 TYR A C 1
ATOM 2518 O O . TYR A 1 312 ? 25.339 3.482 -7.560 1.00 90.00 312 TYR A O 1
ATOM 2526 N N . GLY A 1 313 ? 25.526 3.941 -9.755 1.00 88.31 313 GLY A N 1
ATOM 2527 C CA . GLY A 1 313 ? 25.629 2.547 -10.191 1.00 88.31 313 GLY A CA 1
ATOM 2528 C C . GLY A 1 313 ? 26.970 1.905 -9.843 1.00 88.31 313 GLY A C 1
ATOM 2529 O O . GLY A 1 313 ? 26.999 0.763 -9.387 1.00 88.31 313 GLY A O 1
ATOM 2530 N N . LYS A 1 314 ? 28.079 2.648 -9.969 1.00 89.81 314 LYS A N 1
ATOM 2531 C CA . LYS A 1 314 ? 29.437 2.125 -9.776 1.00 89.81 314 LYS A CA 1
ATOM 2532 C C . LYS A 1 314 ? 29.642 1.424 -8.425 1.00 89.81 314 LYS A C 1
ATOM 2534 O O . LYS A 1 314 ? 30.088 0.281 -8.446 1.00 89.81 314 LYS A O 1
ATOM 2539 N N . PRO A 1 315 ? 29.310 2.026 -7.264 1.00 89.31 315 PRO A N 1
ATOM 2540 C CA . PRO A 1 315 ? 29.517 1.355 -5.983 1.00 89.31 315 PRO A CA 1
ATOM 2541 C C . PRO A 1 315 ? 28.727 0.048 -5.862 1.00 89.31 315 PRO A C 1
ATOM 2543 O O . PRO A 1 315 ? 29.195 -0.888 -5.225 1.00 89.31 315 PRO A O 1
ATOM 2546 N N . ILE A 1 316 ? 27.541 -0.023 -6.474 1.00 86.81 316 ILE A N 1
ATOM 2547 C CA . ILE A 1 316 ? 26.681 -1.210 -6.436 1.00 86.81 316 ILE A CA 1
ATOM 2548 C C . ILE A 1 316 ? 27.244 -2.298 -7.354 1.00 86.81 316 ILE A C 1
ATOM 2550 O O . ILE A 1 316 ? 27.334 -3.448 -6.939 1.00 86.81 316 ILE A O 1
ATOM 2554 N N . LEU A 1 317 ? 27.689 -1.933 -8.559 1.00 84.31 317 LEU A N 1
ATOM 2555 C CA . LEU A 1 317 ? 28.342 -2.853 -9.492 1.00 84.31 317 LEU A CA 1
ATOM 2556 C C . LEU A 1 317 ? 29.637 -3.431 -8.896 1.00 84.31 317 LEU A C 1
ATOM 2558 O O . LEU A 1 317 ? 29.837 -4.641 -8.937 1.00 84.31 317 LEU A O 1
ATOM 2562 N N . ASP A 1 318 ? 30.470 -2.596 -8.266 1.00 84.12 318 ASP A N 1
ATOM 2563 C CA . ASP A 1 318 ? 31.712 -3.027 -7.605 1.00 84.12 318 ASP A CA 1
ATOM 2564 C C . ASP A 1 318 ? 31.437 -3.989 -6.422 1.00 84.12 318 ASP A C 1
ATOM 2566 O O . ASP A 1 318 ? 32.291 -4.801 -6.054 1.00 84.12 318 ASP A O 1
ATOM 2570 N N . ILE A 1 319 ? 30.261 -3.891 -5.788 1.00 82.38 319 ILE A N 1
ATOM 2571 C CA . ILE A 1 319 ? 29.804 -4.842 -4.766 1.00 82.38 319 ILE A CA 1
ATOM 2572 C C . ILE A 1 319 ? 29.310 -6.127 -5.433 1.00 82.38 319 ILE A C 1
ATOM 2574 O O . ILE A 1 319 ? 29.741 -7.204 -5.032 1.00 82.38 319 ILE A O 1
ATOM 2578 N N . ALA A 1 320 ? 28.447 -6.024 -6.444 1.00 81.19 320 ALA A N 1
ATOM 2579 C CA . ALA A 1 320 ? 27.851 -7.166 -7.131 1.00 81.19 320 ALA A CA 1
ATOM 2580 C C . ALA A 1 320 ? 28.909 -8.095 -7.748 1.00 81.19 320 ALA A C 1
ATOM 2582 O O . ALA A 1 320 ? 28.833 -9.304 -7.559 1.00 81.19 320 ALA A O 1
ATOM 2583 N N . GLN A 1 321 ? 29.964 -7.535 -8.350 1.00 77.81 321 GLN A N 1
ATOM 2584 C CA . GLN A 1 321 ? 31.109 -8.283 -8.900 1.00 77.81 321 GLN A CA 1
ATOM 2585 C C . GLN A 1 321 ? 31.896 -9.106 -7.866 1.00 77.81 321 GLN A C 1
ATOM 2587 O O . GLN A 1 321 ? 32.745 -9.912 -8.232 1.00 77.81 321 GLN A O 1
ATOM 2592 N N . LYS A 1 322 ? 31.688 -8.875 -6.564 1.00 76.62 322 LYS A N 1
ATOM 2593 C CA . LYS A 1 322 ? 32.310 -9.681 -5.499 1.00 76.62 322 LYS A CA 1
ATOM 2594 C C . LYS A 1 322 ? 31.454 -10.878 -5.094 1.00 76.62 322 LYS A C 1
ATOM 2596 O O . LYS A 1 322 ? 31.973 -11.766 -4.427 1.00 76.62 322 LYS A O 1
ATOM 2601 N N . PHE A 1 323 ? 30.166 -10.861 -5.435 1.00 69.06 323 PHE A N 1
ATOM 2602 C CA . PHE A 1 323 ? 29.195 -11.906 -5.104 1.00 69.06 323 PHE A CA 1
ATOM 2603 C C . PHE A 1 323 ? 28.885 -12.816 -6.295 1.00 69.06 323 PHE A C 1
ATOM 2605 O O . PHE A 1 323 ? 28.580 -13.991 -6.103 1.00 69.06 323 PHE A O 1
ATOM 2612 N N . PHE A 1 324 ? 28.950 -12.278 -7.511 1.00 68.44 324 PHE A N 1
ATOM 2613 C CA . PHE A 1 324 ? 28.576 -12.964 -8.742 1.00 68.44 324 PHE A CA 1
ATOM 2614 C C . PHE A 1 324 ? 29.748 -13.094 -9.703 1.00 68.44 324 PHE A C 1
ATOM 2616 O O . PHE A 1 324 ? 30.565 -12.149 -9.777 1.00 68.44 324 PHE A O 1
#

Secondary structure (DSSP, 8-state):
------EEEEEE-HHHHHTT-HHHHHHHHHHHTPEEEEE--B---HHHHHHHTGGGTTSTTHHHHHHHHTSS-BEEEEEESTTHHHHHHHHH--SSGGGSPTTSHHHHH-SSGGG--EEE-SSHHHHHHHHHHH--GGGS-----TTHHHH--------------SSTTTHHHHHHHHHHHTTSGGGTT----EEEEEEE-GGGT--EEEE---TTTEEEEEEEEE-SS-EEEEEEE-TT--TT-------SSPPP-EEEEE-TT-EEEE-THHHHHEEEEE-GGG--S-EEEEEEEEE-GGGSTTSTTHHHHHHHHHHHTTT-

Mean predicted aligned error: 16.67 Å

Nearest PDB structures (foldseek):
  2hvd-assembly1_C-2  TM=9.866E-01  e=1.782E-24  Homo sapiens
  6xp4-assembly1_C-3  TM=9.752E-01  e=2.251E-23  Aspergillus fumigatus Af293
  5iol-assembly1_F  TM=9.971E-01  e=1.577E-22  Schistosoma mansoni
  4fkx-assembly1_A  TM=9.842E-01  e=1.577E-22  Trypanosoma brucei brucei TREU927
  8qvz-assembly1_C  TM=9.726E-01  e=9.836E-23  Homo sapiens

InterPro domains:
  IPR001564 Nucleoside diphosphate kinase [MF_00451] (5-140)
  IPR001564 Nucleoside diphosphate kinase [PR01243] (8-30)
  IPR001564 Nucleoside diphosphate kinase [PR01243] (52-71)
  IPR001564 Nucleoside diphosphate kinase [PR01243] (72-89)
  IPR001564 Nucleoside diphosphate kinase [PR01243] (93-109)
  IPR001564 Nucleoside diphosphate kinase [PR01243] (116-135)
  IPR005123 Oxoglutarate/iron-dependent dioxygenase domain [PS51471] (192-300)
  IPR023005 Nucleoside diphosphate kinase, active site [PS00469] (116-124)
  IPR034907 Nucleoside diphosphate kinase-like domain [PF00334] (6-140)
  IPR034907 Nucleoside diphosphate kinase-like domain [SM00562] (5-142)
  IPR036850 Nucleoside diphosphate kinase-like domain superfamily [G3DSA:3.30.70.141] (4-162)
  IPR036850 Nucleoside diphosphate kinase-like domain superfamily [SSF54919] (5-150)

Solvent-accessible surface area (backbone atoms only — not comparable to full-atom values): 18227 Å² total; per-residue (Å²): 130,84,76,83,70,46,49,20,28,36,30,36,32,27,64,20,47,78,68,68,39,57,65,61,57,50,46,58,46,50,74,73,63,42,40,82,30,32,74,50,81,45,69,56,52,56,71,58,44,47,64,74,44,49,94,42,65,88,43,92,58,36,69,59,51,36,55,52,54,45,69,35,46,30,39,48,33,31,36,34,33,87,62,29,32,65,51,48,41,57,47,42,28,42,76,42,15,82,73,18,55,82,87,13,54,14,28,70,72,27,71,45,55,96,55,40,34,60,50,60,29,90,40,67,68,52,8,54,54,48,40,64,72,76,41,58,75,87,58,51,52,88,81,82,60,94,56,41,79,76,70,51,64,73,84,73,63,79,58,84,65,72,73,71,56,88,65,67,67,63,58,59,54,53,32,56,52,56,61,49,32,53,76,35,85,94,30,53,82,63,55,63,58,44,78,46,81,47,75,39,40,48,92,73,67,42,63,40,72,74,40,61,76,61,64,89,53,36,28,70,52,42,36,35,38,30,53,70,31,70,40,52,48,30,34,31,64,46,88,76,74,68,84,85,55,100,58,86,68,78,62,93,62,80,66,66,72,46,76,44,81,38,50,49,67,32,80,46,76,41,43,68,66,56,49,77,51,32,15,43,28,29,58,50,89,59,39,82,55,64,32,39,35,39,38,38,33,23,64,20,68,46,32,34,91,95,25,94,40,19,89,68,28,47,68,53,47,66,50,21,63,75,66,82

Foldseek 3Di:
DPDQFFKKKKKFAFLCVVVVNPVVLVCLLVVVPWDWFFKDKDQDDLVLVCQLCVVCVPPPCSVVLSCRRNVGIMMITMTGDHVCQVVVDLQLADLALVRGDPNRQSVPPHHGSSNSRMDMANDSVSRVVNCVSPDDPVRGHDDDDPCNVVRDPPPPPPPPPPCPVPPCPVLVVVVVVLVCLCVPPVSVVPQFLDKDKDKDALVSLDKWDFDAPPPQWFAFKKKKFKADAKFWKKKFFDPPPPPDDPDPPVPVDGTDIDIDIAGHGRMDIDGDCCNPGITIMGHSVRCPHIIMMMITTGTHCLCPPPHVNVVVNVVSSVVSVVRD

Sequence (324 aa):
MTTQRERTFIMVKPDGVQRGLVGEIIKRFEQKGFKLVALKFVWPTEELLQKHYADLSTKPFFPGLVKYMSSGPVVPMVWEGLNSVKTGRVMLGATNPADSAPGTIRGDLCIQVGRNIVHGSDSVESANKEINLWFSEKEVVGWTPANEGWKESTQYHGNFHKVEDENKTLDQSATSINEKFSSVKILQDFQTIEQCSLEYDPTRGASIDPHIDDCWVWGERIVTVNLLADSILNETGSLRHDKKEFVVQYNTKPWPIVRIPLPRRSLFVMYGKARYEWEHQILREDIVEKRICLAYREFTPSFLEGGDNYKYGKPILDIAQKFF

pLDDT: mean 84.04, std 19.33, range [24.94, 98.81]

Radius of gyration: 24.56 Å; Cα contacts (8 Å, |Δi|>4): 523; chains: 1; bounding box: 55×58×55 Å

Organism: Popillia japonica (NCBI:txid7064)